Protein AF-A0A8H5CMV0-F1 (afdb_monomer_lite)

Radius of gyration: 23.58 Å; chains: 1; bounding box: 79×56×53 Å

pLDDT: mean 76.37, std 18.34, range [31.3, 97.06]

Structure (mmCIF, N/CA/C/O backbone):
data_AF-A0A8H5CMV0-F1
#
_entry.id   AF-A0A8H5CMV0-F1
#
loop_
_atom_site.group_PDB
_atom_site.id
_atom_site.type_symbol
_atom_site.label_atom_id
_atom_site.label_alt_id
_atom_site.label_comp_id
_atom_site.label_asym_id
_atom_site.label_entity_id
_atom_site.label_seq_id
_atom_site.pdbx_PDB_ins_code
_atom_site.Cartn_x
_atom_site.Cartn_y
_atom_site.Cartn_z
_atom_site.occupancy
_atom_site.B_iso_or_equiv
_atom_site.auth_seq_id
_atom_site.auth_comp_id
_atom_site.auth_asym_id
_atom_site.auth_atom_id
_atom_site.pdbx_PDB_model_num
ATOM 1 N N . MET A 1 1 ? 24.681 -4.226 -17.345 1.00 69.94 1 MET A N 1
ATOM 2 C CA . MET A 1 1 ? 23.257 -4.095 -16.967 1.00 69.94 1 MET A CA 1
ATOM 3 C C . MET A 1 1 ? 22.368 -3.890 -18.184 1.00 69.94 1 MET A C 1
ATOM 5 O O . MET A 1 1 ? 21.438 -4.666 -18.343 1.00 69.94 1 MET A O 1
ATOM 9 N N . ASP A 1 2 ? 22.694 -2.978 -19.100 1.00 72.50 2 ASP A N 1
ATOM 10 C CA . ASP A 1 2 ? 21.883 -2.714 -20.308 1.00 72.50 2 ASP A CA 1
ATOM 11 C C . ASP A 1 2 ? 21.630 -3.962 -21.174 1.00 72.50 2 ASP A C 1
ATOM 13 O O . ASP A 1 2 ? 20.520 -4.188 -21.644 1.00 72.50 2 ASP A O 1
ATOM 17 N N . GLN A 1 3 ? 22.622 -4.852 -21.311 1.00 81.38 3 GLN A N 1
ATOM 18 C CA . GLN A 1 3 ? 22.435 -6.138 -21.997 1.00 81.38 3 GLN A CA 1
ATOM 19 C C . GLN A 1 3 ? 21.439 -7.073 -21.292 1.00 81.38 3 GLN A C 1
ATOM 21 O O . GLN A 1 3 ? 20.763 -7.847 -21.962 1.00 81.38 3 GLN A O 1
ATOM 26 N N . ILE A 1 4 ? 21.344 -7.026 -19.958 1.00 84.06 4 ILE A N 1
ATOM 27 C CA . ILE A 1 4 ? 20.380 -7.835 -19.198 1.00 84.06 4 ILE A CA 1
ATOM 28 C C . ILE A 1 4 ? 18.975 -7.291 -19.444 1.00 84.06 4 ILE A C 1
ATOM 30 O O . ILE A 1 4 ? 18.098 -8.065 -19.803 1.00 84.06 4 ILE A O 1
ATOM 34 N N . ILE A 1 5 ? 18.779 -5.972 -19.343 1.00 82.88 5 ILE A N 1
ATOM 35 C CA . ILE A 1 5 ? 17.480 -5.328 -19.601 1.00 82.88 5 ILE A CA 1
ATOM 36 C C . ILE A 1 5 ? 17.007 -5.624 -21.026 1.00 82.88 5 ILE A C 1
ATOM 38 O O . ILE A 1 5 ? 15.868 -6.045 -21.205 1.00 82.88 5 ILE A O 1
ATOM 42 N N . ARG A 1 6 ? 17.895 -5.522 -22.024 1.00 84.25 6 ARG A N 1
ATOM 43 C CA . ARG A 1 6 ? 17.579 -5.894 -23.414 1.00 84.25 6 ARG A CA 1
ATOM 44 C C . ARG A 1 6 ? 17.231 -7.371 -23.582 1.00 84.25 6 ARG A C 1
ATOM 46 O O . ARG A 1 6 ? 16.351 -7.707 -24.358 1.00 84.25 6 ARG A O 1
ATOM 53 N N . LYS A 1 7 ? 17.904 -8.281 -22.876 1.00 88.56 7 LYS A N 1
ATOM 54 C CA . LYS A 1 7 ? 17.538 -9.708 -22.920 1.00 88.56 7 LYS A CA 1
ATOM 55 C C . LYS A 1 7 ? 16.183 -9.962 -22.261 1.00 88.56 7 LYS A C 1
ATOM 57 O O . LYS A 1 7 ? 15.398 -10.743 -22.785 1.00 88.56 7 LYS A O 1
ATOM 62 N N . LEU A 1 8 ? 15.902 -9.295 -21.142 1.00 87.69 8 LEU A N 1
ATOM 63 C CA . LEU A 1 8 ? 14.622 -9.405 -20.447 1.00 87.69 8 LEU A CA 1
ATOM 64 C C . LEU A 1 8 ? 13.477 -8.782 -21.261 1.00 87.69 8 LEU A C 1
ATOM 66 O O . LEU A 1 8 ? 12.380 -9.331 -21.257 1.00 87.69 8 LEU A O 1
ATOM 70 N N . SER A 1 9 ? 13.715 -7.692 -21.999 1.00 87.56 9 SER A N 1
ATOM 71 C CA . SER A 1 9 ? 12.689 -7.060 -22.844 1.00 87.56 9 SER A CA 1
ATOM 72 C C . SER A 1 9 ? 12.259 -7.935 -24.026 1.00 87.56 9 SER A C 1
ATOM 74 O O . SER A 1 9 ? 11.131 -7.822 -24.507 1.00 87.56 9 SER A O 1
ATOM 76 N N . LEU A 1 10 ? 13.125 -8.862 -24.444 1.00 90.25 10 LEU A N 1
ATOM 77 C CA . LEU A 1 10 ? 12.833 -9.874 -25.459 1.00 90.25 10 LEU A CA 1
ATOM 78 C C . LEU A 1 10 ? 12.072 -11.094 -24.916 1.00 90.25 10 LEU A C 1
ATOM 80 O O . LEU A 1 10 ? 11.740 -11.975 -25.703 1.00 90.25 10 LEU A O 1
ATOM 84 N N . ALA A 1 11 ? 11.785 -11.173 -23.612 1.00 90.81 11 ALA A N 1
ATOM 85 C CA . ALA A 1 11 ? 11.026 -12.271 -23.013 1.00 90.81 11 ALA A CA 1
ATOM 86 C C . ALA A 1 11 ? 9.525 -11.911 -22.917 1.00 90.81 11 ALA A C 1
ATOM 88 O O . ALA A 1 11 ? 9.099 -11.315 -21.927 1.00 90.81 11 ALA A O 1
ATOM 89 N N . PRO A 1 12 ? 8.676 -12.270 -23.904 1.00 87.00 12 PRO A N 1
ATOM 90 C CA . PRO A 1 12 ? 7.272 -11.839 -23.942 1.00 87.00 12 PRO A CA 1
ATOM 91 C C . PRO A 1 12 ? 6.407 -12.437 -22.823 1.00 87.00 12 PRO A C 1
ATOM 93 O O . PRO A 1 12 ? 5.349 -11.897 -22.514 1.00 87.00 12 PRO A O 1
ATOM 96 N N . SER A 1 13 ? 6.847 -13.543 -22.219 1.00 91.94 13 SER A N 1
ATOM 97 C CA . SER A 1 13 ? 6.179 -14.209 -21.097 1.00 91.94 13 SER A CA 1
ATOM 98 C C . SER A 1 13 ? 6.546 -13.626 -19.730 1.00 91.94 13 SER A C 1
ATOM 100 O O . SER A 1 13 ? 5.996 -14.059 -18.718 1.00 91.94 13 SER A O 1
ATOM 102 N N . LEU A 1 14 ? 7.464 -12.655 -19.666 1.00 94.00 14 LEU A N 1
ATOM 103 C CA . LEU A 1 14 ? 7.858 -12.034 -18.408 1.00 94.00 14 LEU A CA 1
ATOM 104 C C . LEU A 1 14 ? 6.729 -11.133 -17.889 1.00 94.00 14 LEU A C 1
ATOM 106 O O . LEU A 1 14 ? 6.481 -10.049 -18.410 1.00 94.00 14 LEU A O 1
ATOM 110 N N . ARG A 1 15 ? 6.036 -11.605 -16.849 1.00 94.88 15 ARG A N 1
ATOM 111 C CA . ARG A 1 15 ? 4.899 -10.914 -16.211 1.00 94.88 15 ARG A CA 1
ATOM 112 C C . ARG A 1 15 ? 5.218 -10.377 -14.821 1.00 94.88 15 ARG A C 1
ATOM 114 O O . ARG A 1 15 ? 4.517 -9.496 -14.335 1.00 94.88 15 ARG A O 1
ATOM 121 N N . HIS A 1 16 ? 6.256 -10.906 -14.189 1.00 94.56 16 HIS A N 1
ATOM 122 C CA . HIS A 1 16 ? 6.619 -10.597 -12.815 1.00 94.56 16 HIS A CA 1
ATOM 123 C C . HIS A 1 16 ? 8.074 -10.178 -12.788 1.00 94.56 16 HIS A C 1
ATOM 125 O O . HIS A 1 16 ? 8.944 -10.936 -13.219 1.00 94.56 16 HIS A O 1
ATOM 131 N N . LEU A 1 17 ? 8.336 -8.975 -12.292 1.00 92.06 17 LEU A N 1
ATOM 132 C CA . LEU A 1 17 ? 9.690 -8.460 -12.230 1.00 92.06 17 LEU A CA 1
ATOM 133 C C . LEU A 1 17 ? 9.985 -7.881 -10.858 1.00 92.06 17 LEU A C 1
ATOM 135 O O . LEU A 1 17 ? 9.261 -7.027 -10.350 1.00 92.06 17 LEU A O 1
ATOM 139 N N . ARG A 1 18 ? 11.092 -8.342 -10.279 1.00 90.69 18 ARG A N 1
ATOM 140 C CA . ARG A 1 18 ? 11.699 -7.737 -9.102 1.00 90.69 18 ARG A CA 1
ATOM 141 C C . ARG A 1 18 ? 12.964 -7.023 -9.526 1.00 90.69 18 ARG A C 1
ATOM 143 O O . ARG A 1 18 ? 13.904 -7.660 -9.997 1.00 90.69 18 ARG A O 1
ATOM 150 N N . TRP A 1 19 ? 12.976 -5.710 -9.356 1.00 85.81 19 TRP A N 1
ATOM 151 C CA . TRP A 1 19 ? 14.075 -4.871 -9.790 1.00 85.81 19 TRP A CA 1
ATOM 152 C C . TRP A 1 19 ? 14.491 -3.895 -8.694 1.00 85.81 19 TRP A C 1
ATOM 154 O O . TRP A 1 19 ? 13.666 -3.194 -8.117 1.00 85.81 19 TRP A O 1
ATOM 164 N N . ALA A 1 20 ? 15.789 -3.841 -8.422 1.00 82.81 20 ALA A N 1
ATOM 165 C CA . ALA A 1 20 ? 16.405 -2.828 -7.579 1.00 82.81 20 ALA A CA 1
ATOM 166 C C . ALA A 1 20 ? 17.618 -2.290 -8.353 1.00 82.81 20 ALA A C 1
ATOM 168 O O . ALA A 1 20 ? 18.660 -2.953 -8.372 1.00 82.81 20 ALA A O 1
ATOM 169 N N . PRO A 1 21 ? 17.491 -1.174 -9.101 1.00 67.31 21 PRO A N 1
ATOM 170 C CA . PRO A 1 21 ? 18.587 -0.675 -9.903 1.00 67.31 21 PRO A CA 1
ATOM 171 C C . PRO A 1 21 ? 19.693 -0.177 -8.980 1.00 67.31 21 PRO A C 1
ATOM 173 O O . PRO A 1 21 ? 19.469 0.678 -8.132 1.00 67.31 21 PRO A O 1
ATOM 176 N N . CYS A 1 22 ? 20.914 -0.646 -9.211 1.00 66.69 22 CYS A N 1
ATOM 177 C CA . CYS A 1 22 ? 22.097 -0.178 -8.495 1.00 66.69 22 CYS A CA 1
ATOM 178 C C . CYS A 1 22 ? 22.558 1.230 -8.920 1.00 66.69 22 CYS A C 1
ATOM 180 O O . CYS A 1 22 ? 23.445 1.790 -8.286 1.00 66.69 22 CYS A O 1
ATOM 182 N N . ASN A 1 23 ? 22.005 1.801 -10.002 1.00 72.06 23 ASN A N 1
ATOM 183 C CA . ASN A 1 23 ? 22.291 3.166 -10.453 1.00 72.06 23 ASN A CA 1
ATOM 184 C C . ASN A 1 23 ? 21.199 3.740 -11.381 1.00 72.06 23 ASN A C 1
ATOM 186 O O . ASN A 1 23 ? 20.351 3.018 -11.909 1.00 72.06 23 ASN A O 1
ATOM 190 N N . ILE A 1 24 ? 21.281 5.049 -11.634 1.00 73.88 24 ILE A N 1
ATOM 191 C CA . ILE A 1 24 ? 20.338 5.816 -12.464 1.00 73.88 24 ILE A CA 1
ATOM 192 C C . ILE A 1 24 ? 20.298 5.378 -13.939 1.00 73.88 24 ILE A C 1
ATOM 194 O O . ILE A 1 24 ? 19.236 5.385 -14.553 1.00 73.88 24 ILE A O 1
ATOM 198 N N . ARG A 1 25 ? 21.421 4.930 -14.523 1.00 76.69 25 ARG A N 1
ATOM 199 C CA . ARG A 1 25 ? 21.453 4.463 -15.924 1.00 76.69 25 ARG A CA 1
ATOM 200 C C . ARG A 1 25 ? 20.597 3.212 -16.112 1.00 76.69 25 ARG A C 1
ATOM 202 O O . ARG A 1 25 ? 19.867 3.105 -17.091 1.00 76.69 25 ARG A O 1
ATOM 209 N N . CYS A 1 26 ? 20.626 2.309 -15.133 1.00 74.56 26 CYS A N 1
ATOM 210 C CA . CYS A 1 26 ? 19.775 1.122 -15.120 1.00 74.56 26 CYS A CA 1
ATOM 211 C C . CYS A 1 26 ? 18.283 1.486 -15.035 1.00 74.56 26 CYS A C 1
ATOM 213 O O . CYS A 1 26 ? 17.456 0.792 -15.620 1.00 74.56 26 CYS A O 1
ATOM 215 N N . ALA A 1 27 ? 17.938 2.572 -14.334 1.00 74.38 27 ALA A N 1
ATOM 216 C CA . ALA A 1 27 ? 16.571 3.088 -14.283 1.00 74.38 27 ALA A CA 1
ATOM 217 C C . ALA A 1 27 ? 16.113 3.640 -15.646 1.00 74.38 27 ALA A C 1
ATOM 219 O O . ALA A 1 27 ? 15.016 3.318 -16.092 1.00 74.38 27 ALA A O 1
ATOM 220 N N . TYR A 1 28 ? 16.971 4.395 -16.341 1.00 79.81 28 TYR A N 1
ATOM 221 C CA . TYR A 1 28 ? 16.682 4.909 -17.688 1.00 79.81 28 TYR A CA 1
ATOM 222 C C . TYR A 1 28 ? 16.488 3.806 -18.730 1.00 79.81 28 TYR A C 1
ATOM 224 O O . TYR A 1 28 ? 15.565 3.869 -19.541 1.00 79.81 28 TYR A O 1
ATOM 232 N N . ALA A 1 29 ? 17.344 2.784 -18.714 1.00 80.88 29 ALA A N 1
ATOM 233 C CA . ALA A 1 29 ? 17.197 1.645 -19.617 1.00 80.88 29 ALA A CA 1
ATOM 234 C C . ALA A 1 29 ? 15.872 0.904 -19.362 1.00 80.88 29 ALA A C 1
ATOM 236 O O . ALA A 1 29 ? 15.209 0.473 -20.300 1.00 80.88 29 ALA A O 1
ATOM 237 N N . MET A 1 30 ? 15.444 0.818 -18.100 1.00 81.69 30 MET A N 1
ATOM 238 C CA . MET A 1 30 ? 14.165 0.220 -1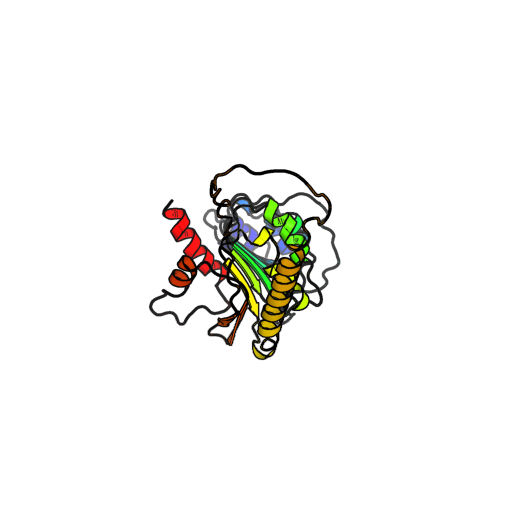7.727 1.00 81.69 30 MET A CA 1
ATOM 239 C C . MET A 1 30 ? 12.965 1.032 -18.234 1.00 81.69 30 MET A C 1
ATOM 241 O O . MET A 1 30 ? 12.002 0.457 -18.728 1.00 81.69 30 MET A O 1
ATOM 245 N N . THR A 1 31 ? 13.003 2.363 -18.145 1.00 81.94 31 THR A N 1
ATOM 246 C CA . THR A 1 31 ? 11.913 3.192 -18.676 1.00 81.94 31 THR A CA 1
ATOM 247 C C . THR A 1 31 ? 11.905 3.240 -20.199 1.00 81.94 31 THR A C 1
ATOM 249 O O . THR A 1 31 ? 10.830 3.388 -20.771 1.00 81.94 31 THR A O 1
ATOM 252 N N . SER A 1 32 ? 13.055 3.141 -20.869 1.00 84.06 32 SER A N 1
ATOM 253 C CA . SER A 1 32 ? 13.158 3.364 -22.322 1.00 84.06 32 SER A CA 1
ATOM 254 C C . SER A 1 32 ? 13.032 2.085 -23.150 1.00 84.06 32 SER A C 1
ATOM 256 O O . SER A 1 32 ? 12.330 2.086 -24.157 1.00 84.06 32 SER A O 1
ATOM 258 N N . ASP A 1 33 ? 13.673 0.997 -22.712 1.00 84.56 33 ASP A N 1
ATOM 259 C CA . ASP A 1 33 ? 13.891 -0.196 -23.543 1.00 84.56 33 ASP A CA 1
ATOM 260 C C . ASP A 1 33 ? 13.074 -1.417 -23.086 1.00 84.56 33 ASP A C 1
ATOM 262 O O . ASP A 1 33 ? 13.017 -2.428 -23.795 1.00 84.56 33 ASP A O 1
ATOM 266 N N . PHE A 1 34 ? 12.477 -1.371 -21.890 1.00 88.62 34 PHE A N 1
ATOM 267 C CA . PHE A 1 34 ? 11.739 -2.494 -21.317 1.00 88.62 34 PHE A CA 1
ATOM 268 C C . PHE A 1 34 ? 10.215 -2.297 -21.449 1.00 88.62 34 PHE A C 1
ATOM 270 O O . PHE A 1 34 ? 9.713 -1.238 -21.069 1.00 88.62 34 PHE A O 1
ATOM 277 N N . PRO A 1 35 ? 9.456 -3.302 -21.936 1.00 91.56 35 PRO A N 1
ATOM 278 C CA . PRO A 1 35 ? 8.005 -3.220 -22.119 1.00 91.56 35 PRO A CA 1
ATOM 279 C C . PRO A 1 35 ? 7.264 -3.373 -20.781 1.00 91.56 35 PRO A C 1
ATOM 281 O O . PRO A 1 35 ? 6.674 -4.415 -20.472 1.00 91.56 35 PRO A O 1
ATOM 284 N N . LEU A 1 36 ? 7.336 -2.328 -19.956 1.00 91.62 36 LEU A N 1
ATOM 285 C CA . LEU A 1 36 ? 6.729 -2.236 -18.624 1.00 91.62 36 LEU A CA 1
ATOM 286 C C . LEU A 1 36 ? 5.214 -2.475 -18.637 1.00 91.62 36 LEU A C 1
ATOM 288 O O . LEU A 1 36 ? 4.667 -3.023 -17.679 1.00 91.62 36 LEU A O 1
ATOM 292 N N . GLU A 1 37 ? 4.548 -2.135 -19.736 1.00 93.19 37 GLU A N 1
ATOM 293 C CA . GLU A 1 37 ? 3.107 -2.279 -19.925 1.00 93.19 37 GLU A CA 1
ATOM 294 C C . GLU A 1 37 ? 2.632 -3.736 -19.924 1.00 93.19 37 GLU A C 1
ATOM 296 O O . GLU A 1 37 ? 1.434 -3.986 -19.831 1.00 93.19 37 GLU A O 1
ATOM 301 N N . ARG A 1 38 ? 3.545 -4.712 -20.014 1.00 93.06 38 ARG A N 1
ATOM 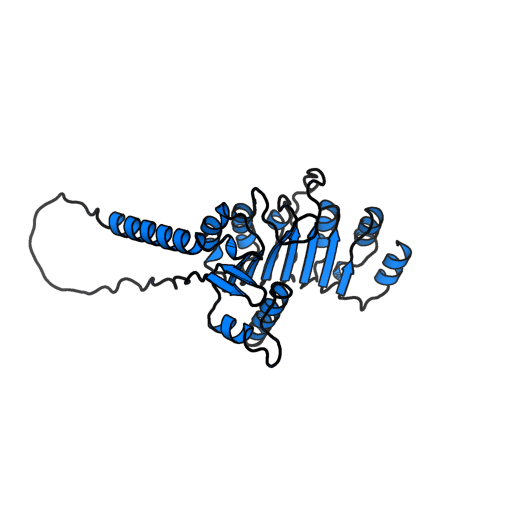302 C CA . ARG A 1 38 ? 3.222 -6.150 -19.994 1.00 93.06 38 ARG A CA 1
ATOM 303 C C . ARG A 1 38 ? 3.250 -6.762 -18.598 1.00 93.06 38 ARG A C 1
ATOM 305 O O . ARG A 1 38 ? 2.765 -7.881 -18.418 1.00 93.06 38 ARG A O 1
ATOM 312 N N . LEU A 1 39 ? 3.847 -6.072 -17.629 1.00 95.50 39 LEU A N 1
ATOM 313 C CA . LEU A 1 39 ? 4.022 -6.607 -16.286 1.00 95.50 39 LEU A CA 1
ATOM 314 C C . LEU A 1 39 ? 2.679 -6.669 -15.554 1.00 95.50 39 LEU A C 1
ATOM 316 O O . LEU A 1 39 ? 1.935 -5.697 -15.520 1.00 95.50 39 LEU A O 1
ATOM 320 N N . ALA A 1 40 ? 2.401 -7.820 -14.945 1.00 95.19 40 ALA A N 1
ATOM 321 C CA . ALA A 1 40 ? 1.301 -8.018 -14.006 1.00 95.19 40 ALA A CA 1
ATOM 322 C C . ALA A 1 40 ? 1.727 -7.686 -12.570 1.00 95.19 40 ALA A C 1
ATOM 324 O O . ALA A 1 40 ? 0.916 -7.197 -11.787 1.00 95.19 40 ALA A O 1
ATOM 325 N N . SER A 1 41 ? 2.996 -7.926 -12.218 1.00 95.00 41 SER A N 1
ATOM 326 C CA . SER A 1 41 ? 3.535 -7.473 -10.939 1.00 95.00 41 SER A CA 1
ATOM 327 C C . SER A 1 41 ? 4.920 -6.868 -11.061 1.00 95.00 41 SER A C 1
ATOM 329 O O . SER A 1 41 ? 5.773 -7.360 -11.809 1.00 95.00 41 SER A O 1
ATOM 331 N N . LEU A 1 42 ? 5.163 -5.850 -10.246 1.00 93.25 42 LEU A N 1
ATOM 332 C CA . LEU A 1 42 ? 6.416 -5.124 -10.251 1.00 93.25 42 LEU A CA 1
ATOM 333 C C . LEU A 1 42 ? 6.858 -4.776 -8.828 1.00 93.25 42 LEU A C 1
ATOM 335 O O . LEU A 1 42 ? 6.166 -4.069 -8.106 1.00 93.25 42 LEU A O 1
ATOM 339 N N . TYR A 1 43 ? 8.044 -5.239 -8.447 1.00 91.69 43 TYR A N 1
ATOM 340 C CA . TYR A 1 43 ? 8.764 -4.728 -7.285 1.00 91.69 43 TYR A CA 1
ATOM 341 C C . TYR A 1 43 ? 9.863 -3.784 -7.763 1.00 91.69 43 TYR A C 1
ATOM 343 O O . TYR A 1 43 ? 10.686 -4.169 -8.600 1.00 91.69 43 TYR A O 1
ATOM 351 N N . LEU A 1 44 ? 9.901 -2.584 -7.193 1.00 85.69 44 LEU A N 1
ATOM 352 C CA . LEU A 1 44 ? 10.877 -1.542 -7.485 1.00 85.69 44 LEU A CA 1
ATOM 353 C C . LEU A 1 44 ? 11.536 -1.068 -6.197 1.00 85.69 44 LEU A C 1
ATOM 355 O O . LEU A 1 44 ? 10.918 -0.357 -5.411 1.00 85.69 44 LEU A O 1
ATOM 359 N N . GLY A 1 45 ? 12.805 -1.411 -6.006 1.00 82.69 45 GLY A N 1
ATOM 360 C CA . GLY A 1 45 ? 13.642 -0.749 -5.008 1.00 82.69 45 GLY A CA 1
ATOM 361 C C . GLY A 1 45 ? 14.382 0.407 -5.651 1.00 82.69 45 GLY A C 1
ATOM 362 O O . GLY A 1 45 ? 15.294 0.139 -6.416 1.00 82.69 45 GLY A O 1
ATOM 363 N N . PHE A 1 46 ? 14.015 1.659 -5.390 1.00 70.69 46 PHE A N 1
ATOM 364 C CA . PHE A 1 46 ? 14.664 2.821 -6.000 1.00 70.69 46 PHE A CA 1
ATOM 365 C C . PHE A 1 46 ? 15.423 3.655 -4.980 1.00 70.69 46 PHE A C 1
ATOM 367 O O . PHE A 1 46 ? 14.978 3.859 -3.856 1.00 70.69 46 PHE A O 1
ATOM 374 N N . TYR A 1 47 ? 16.523 4.236 -5.453 1.00 60.00 47 TYR A N 1
ATOM 375 C CA . TYR A 1 47 ? 17.199 5.329 -4.766 1.00 60.00 47 TYR A CA 1
ATOM 376 C C . TYR A 1 47 ? 16.583 6.694 -5.104 1.00 60.00 47 TYR A C 1
ATOM 378 O O . TYR A 1 47 ? 16.787 7.627 -4.353 1.00 60.00 47 TYR A O 1
ATOM 386 N N . VAL A 1 48 ? 15.834 6.846 -6.211 1.00 64.50 48 VAL A N 1
ATOM 387 C CA . VAL A 1 48 ? 15.365 8.162 -6.694 1.00 64.50 48 VAL A CA 1
ATOM 388 C C . VAL A 1 48 ? 13.902 8.108 -7.149 1.00 64.50 48 VAL A C 1
ATOM 390 O O . VAL A 1 48 ? 13.548 7.365 -8.065 1.00 64.50 48 VAL A O 1
ATOM 393 N N . LEU A 1 49 ? 13.055 8.919 -6.515 1.00 66.88 49 LEU A N 1
ATOM 394 C CA . LEU A 1 49 ? 11.595 8.902 -6.651 1.00 66.88 49 LEU A CA 1
ATOM 395 C C . LEU A 1 49 ? 11.046 9.322 -8.039 1.00 66.88 49 LEU A C 1
ATOM 397 O O . LEU A 1 49 ? 10.142 8.637 -8.519 1.00 66.88 49 LEU A O 1
ATOM 401 N N . PRO A 1 50 ? 11.548 10.375 -8.723 1.00 71.12 50 PRO A N 1
ATOM 402 C CA . PRO A 1 50 ? 11.079 10.742 -10.066 1.00 71.12 50 PRO A CA 1
ATOM 403 C C . PRO A 1 50 ? 11.067 9.585 -11.077 1.00 71.12 50 PRO A C 1
ATOM 405 O O . PRO A 1 50 ? 10.090 9.401 -11.796 1.00 71.12 50 PRO A O 1
ATOM 408 N N . PHE A 1 51 ? 12.097 8.734 -11.067 1.00 75.69 51 PHE A N 1
ATOM 409 C CA . PHE A 1 51 ? 12.155 7.565 -11.950 1.00 75.69 51 PHE A CA 1
ATOM 410 C C . PHE A 1 51 ? 11.069 6.543 -11.648 1.00 75.69 51 PHE A C 1
ATOM 412 O O . PHE A 1 51 ? 10.556 5.905 -12.566 1.00 75.69 51 PHE A O 1
ATOM 419 N N . ALA A 1 52 ? 10.700 6.387 -10.376 1.00 79.00 52 ALA A N 1
ATOM 420 C CA . ALA A 1 52 ? 9.606 5.506 -10.015 1.00 79.00 52 ALA A CA 1
ATOM 421 C C . ALA A 1 52 ? 8.297 5.987 -10.654 1.00 79.00 52 ALA A C 1
ATOM 423 O O . ALA A 1 52 ? 7.574 5.164 -11.202 1.00 79.00 52 ALA A O 1
ATOM 424 N N . ILE A 1 53 ? 8.025 7.298 -10.664 1.00 82.06 53 ILE A N 1
ATOM 425 C CA . ILE A 1 53 ? 6.822 7.867 -11.298 1.00 82.06 53 ILE A CA 1
ATOM 426 C C . ILE A 1 53 ? 6.784 7.544 -12.799 1.00 82.06 53 ILE A C 1
ATOM 428 O O . ILE A 1 53 ? 5.757 7.075 -13.292 1.00 82.06 53 ILE A O 1
ATOM 432 N N . ASP A 1 54 ? 7.895 7.725 -13.513 1.00 83.19 54 ASP A N 1
ATOM 433 C CA . ASP A 1 54 ? 7.955 7.434 -14.951 1.00 83.19 54 ASP A CA 1
ATOM 434 C C . ASP A 1 54 ? 7.786 5.943 -15.258 1.00 83.19 54 ASP A C 1
ATOM 436 O O . ASP A 1 54 ? 7.086 5.578 -16.205 1.00 83.19 54 ASP A O 1
ATOM 440 N N . VAL A 1 55 ? 8.380 5.066 -14.441 1.00 86.81 55 VAL A N 1
ATOM 441 C CA . VAL A 1 55 ? 8.163 3.617 -14.555 1.00 86.81 55 VAL A CA 1
ATOM 442 C C . VAL A 1 55 ? 6.694 3.281 -14.310 1.00 86.81 55 VAL A C 1
ATOM 444 O O . VAL A 1 55 ? 6.085 2.564 -15.102 1.00 86.81 55 VAL A O 1
ATOM 447 N N . LEU A 1 56 ? 6.104 3.828 -13.247 1.00 88.56 56 LEU A N 1
ATOM 448 C CA . LEU A 1 56 ? 4.717 3.576 -12.868 1.00 88.56 56 LEU A CA 1
ATOM 449 C C . LEU A 1 56 ? 3.738 3.980 -13.968 1.00 88.56 56 LEU A C 1
ATOM 451 O O . LEU A 1 56 ? 2.844 3.203 -14.284 1.00 88.56 56 LEU A O 1
ATOM 455 N N . ARG A 1 57 ? 3.938 5.131 -14.621 1.00 89.94 57 ARG A N 1
ATOM 456 C CA . ARG A 1 57 ? 3.089 5.565 -15.748 1.00 89.94 57 ARG A CA 1
ATOM 457 C C . ARG A 1 57 ? 3.066 4.572 -16.911 1.00 89.94 57 ARG A C 1
ATOM 459 O O . ARG A 1 57 ? 2.087 4.533 -17.649 1.00 89.94 57 ARG A O 1
ATOM 466 N N . LYS A 1 58 ? 4.113 3.760 -17.071 1.00 91.31 58 LYS A N 1
ATOM 467 C CA . LYS A 1 58 ? 4.189 2.728 -18.115 1.00 91.31 58 LYS A CA 1
ATOM 468 C C . LYS A 1 58 ? 3.650 1.367 -17.663 1.00 91.31 58 LYS A C 1
ATOM 470 O O . LYS A 1 58 ? 3.369 0.526 -18.505 1.00 91.31 58 LYS A O 1
ATOM 475 N N . CYS A 1 59 ? 3.446 1.141 -16.365 1.00 92.06 59 CYS A N 1
ATOM 476 C CA . CYS A 1 59 ? 2.997 -0.141 -15.803 1.00 92.06 59 CYS A CA 1
ATOM 477 C C . CYS A 1 59 ? 1.469 -0.317 -15.841 1.00 92.06 59 CYS A C 1
ATOM 479 O O . CYS A 1 59 ? 0.854 -0.741 -14.865 1.00 92.06 59 CYS A O 1
ATOM 481 N N . THR A 1 60 ? 0.828 0.008 -16.961 1.00 92.50 60 THR A N 1
ATOM 482 C CA . THR A 1 60 ? -0.641 0.114 -17.064 1.00 92.50 60 THR A CA 1
ATOM 483 C C . THR A 1 60 ? -1.394 -1.212 -16.878 1.00 92.50 60 THR A C 1
ATOM 485 O O . THR A 1 60 ? -2.566 -1.203 -16.489 1.00 92.50 60 THR A O 1
ATOM 488 N N . SER A 1 61 ? -0.737 -2.354 -17.101 1.00 94.94 61 SER A N 1
ATOM 489 C CA . SER A 1 61 ? -1.305 -3.694 -16.863 1.00 94.94 61 SER A CA 1
ATOM 490 C C . SER A 1 61 ? -1.009 -4.264 -15.476 1.00 94.94 61 SER A C 1
ATOM 492 O O . SER A 1 61 ? -1.469 -5.364 -15.173 1.00 94.94 61 SER A O 1
ATOM 494 N N . ALA A 1 62 ? -0.238 -3.561 -14.644 1.00 95.81 62 ALA A N 1
ATOM 495 C CA . ALA A 1 62 ? 0.168 -4.092 -13.353 1.00 95.81 62 ALA A CA 1
ATOM 496 C C . ALA A 1 62 ? -1.025 -4.173 -12.396 1.00 95.81 62 ALA A C 1
ATOM 498 O O . ALA A 1 62 ? -1.744 -3.197 -12.184 1.00 95.81 62 ALA A O 1
ATOM 499 N N . GLU A 1 63 ? -1.197 -5.343 -11.792 1.00 96.31 63 GLU A N 1
ATOM 500 C CA . GLU A 1 63 ? -2.165 -5.593 -10.729 1.00 96.31 63 GLU A CA 1
ATOM 501 C C . GLU A 1 63 ? -1.517 -5.392 -9.359 1.00 96.31 63 GLU A C 1
ATOM 503 O O . GLU A 1 63 ? -2.163 -4.868 -8.452 1.00 96.31 63 GLU A O 1
ATOM 508 N N . HIS A 1 64 ? -0.238 -5.757 -9.206 1.00 95.81 64 HIS A N 1
ATOM 509 C CA . HIS A 1 64 ? 0.491 -5.649 -7.940 1.00 95.81 64 HIS A CA 1
ATOM 510 C C . HIS A 1 64 ? 1.773 -4.837 -8.091 1.00 95.81 64 HIS A C 1
ATOM 512 O O . HIS A 1 64 ? 2.612 -5.138 -8.945 1.00 95.81 64 HIS A O 1
ATOM 518 N N . ILE A 1 65 ? 1.962 -3.849 -7.223 1.00 93.81 65 ILE A N 1
ATOM 519 C CA . ILE A 1 65 ? 3.174 -3.034 -7.208 1.00 93.81 65 ILE A CA 1
ATOM 520 C C . ILE A 1 65 ? 3.725 -2.935 -5.788 1.00 93.81 65 ILE A C 1
ATOM 522 O O . ILE A 1 65 ? 3.002 -2.594 -4.862 1.00 93.81 65 ILE A O 1
ATOM 526 N N . THR A 1 66 ? 5.024 -3.166 -5.630 1.00 91.69 66 THR A N 1
ATOM 527 C CA . THR A 1 66 ? 5.750 -2.854 -4.395 1.00 91.69 66 THR A CA 1
ATOM 528 C C . THR A 1 66 ? 6.817 -1.817 -4.704 1.00 91.69 66 THR A C 1
ATOM 530 O O . THR A 1 66 ? 7.647 -2.016 -5.593 1.00 91.69 66 THR A O 1
ATOM 533 N N . LEU A 1 67 ? 6.807 -0.715 -3.966 1.00 88.38 67 LEU A N 1
ATOM 534 C CA . LEU A 1 67 ? 7.785 0.358 -4.054 1.00 88.38 67 LEU A CA 1
ATOM 535 C C . LEU A 1 67 ? 8.617 0.383 -2.776 1.00 88.38 67 LEU A C 1
ATOM 537 O O . LEU A 1 67 ? 8.057 0.377 -1.686 1.00 88.38 67 LEU A O 1
ATOM 541 N N . TYR A 1 68 ? 9.937 0.427 -2.900 1.00 86.31 68 TYR A N 1
ATOM 542 C CA . TYR A 1 68 ? 10.861 0.418 -1.771 1.00 86.31 68 TYR A CA 1
ATOM 543 C C . TYR A 1 68 ? 11.862 1.574 -1.905 1.00 86.31 68 TYR A C 1
ATOM 545 O O . TYR A 1 68 ? 12.681 1.587 -2.827 1.00 86.31 68 TYR A O 1
ATOM 553 N N . PHE A 1 69 ? 11.775 2.544 -0.992 1.00 80.44 69 PHE A N 1
ATOM 554 C CA . PHE A 1 69 ? 12.550 3.789 -0.950 1.00 80.44 69 PHE A CA 1
ATOM 555 C C . PHE A 1 69 ? 13.227 3.949 0.428 1.00 80.44 69 PHE A C 1
ATOM 557 O O . PHE A 1 69 ? 12.723 4.656 1.304 1.00 80.44 69 PHE A O 1
ATOM 564 N N . PRO A 1 70 ? 14.367 3.282 0.655 1.00 63.75 70 PRO A N 1
ATOM 565 C CA . PRO A 1 70 ? 14.973 3.152 1.980 1.00 63.75 70 PRO A CA 1
ATOM 566 C C . PRO A 1 70 ? 15.877 4.325 2.382 1.00 63.75 70 PRO A C 1
ATOM 568 O O . PRO A 1 70 ? 16.654 4.174 3.316 1.00 63.75 70 PRO A O 1
ATOM 571 N N . GLN A 1 71 ? 15.878 5.452 1.662 1.00 65.50 71 GLN A N 1
ATOM 572 C CA . GLN A 1 71 ? 16.756 6.580 1.987 1.00 65.50 71 GLN A CA 1
ATOM 573 C C . GLN A 1 71 ? 15.959 7.855 2.269 1.00 65.50 71 GLN A C 1
ATOM 575 O O . GLN A 1 71 ? 15.079 8.199 1.474 1.00 65.50 71 GLN A O 1
ATOM 580 N N . PRO A 1 72 ? 16.279 8.573 3.362 1.00 55.09 72 PRO A N 1
ATOM 581 C CA . PRO A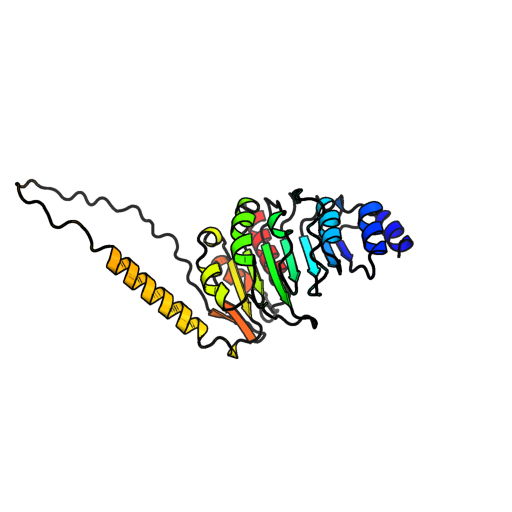 1 72 ? 15.762 9.906 3.600 1.00 55.09 72 PRO A CA 1
ATOM 582 C C . PRO A 1 72 ? 16.572 10.896 2.750 1.00 55.09 72 PRO A C 1
ATOM 584 O O . PRO A 1 72 ? 17.779 10.735 2.564 1.00 55.09 72 PRO A O 1
ATOM 587 N N . GLY A 1 73 ? 15.928 11.936 2.228 1.00 47.75 73 GLY A N 1
ATOM 588 C CA . GLY A 1 73 ? 16.672 13.072 1.683 1.00 47.75 73 GLY A CA 1
ATOM 589 C C . GLY A 1 73 ? 17.361 12.874 0.330 1.00 47.75 73 GLY A C 1
ATOM 590 O O . GLY A 1 73 ? 18.396 13.492 0.091 1.00 47.75 73 GLY A O 1
ATOM 591 N N . VAL A 1 74 ? 16.774 12.127 -0.613 1.00 43.50 74 VAL A N 1
ATOM 592 C CA . VAL A 1 74 ? 17.013 12.533 -2.007 1.00 43.50 74 VAL A CA 1
ATOM 593 C C . VAL A 1 74 ? 16.263 13.835 -2.180 1.00 43.50 74 VAL A C 1
ATOM 595 O O . VAL A 1 74 ? 15.035 13.832 -2.105 1.00 43.50 74 VAL A O 1
ATOM 598 N N . GLU A 1 75 ? 17.037 14.918 -2.291 1.00 43.25 75 GLU A N 1
ATOM 599 C CA . GLU A 1 75 ? 16.618 16.284 -2.591 1.00 43.25 75 GLU A CA 1
ATOM 600 C C . GLU A 1 75 ? 15.244 16.311 -3.240 1.00 43.25 75 GLU A C 1
ATOM 602 O O . GLU A 1 75 ? 15.009 15.564 -4.191 1.00 43.25 75 GLU A O 1
ATOM 607 N N . HIS A 1 76 ? 14.375 17.171 -2.708 1.00 43.44 76 HIS A N 1
ATOM 608 C CA . HIS A 1 76 ? 13.046 17.514 -3.195 1.00 43.44 76 HIS A CA 1
ATOM 609 C C . HIS A 1 76 ? 13.041 17.831 -4.700 1.00 43.44 76 HIS A C 1
ATOM 611 O O . HIS A 1 76 ? 12.816 18.962 -5.123 1.00 43.44 76 HIS A O 1
ATOM 617 N N . PHE A 1 77 ? 13.238 16.829 -5.545 1.00 43.56 77 PHE A N 1
ATOM 618 C CA . PHE A 1 77 ? 12.846 16.866 -6.927 1.00 43.56 77 PHE A CA 1
ATOM 619 C C . PHE A 1 77 ? 11.341 16.722 -6.866 1.00 43.56 77 PHE A C 1
ATOM 621 O O . PHE A 1 77 ? 10.773 15.628 -6.940 1.00 43.56 77 PHE A O 1
ATOM 628 N N . VAL A 1 78 ? 10.706 17.883 -6.674 1.00 48.34 78 VAL A N 1
ATOM 629 C CA . VAL A 1 78 ? 9.376 18.162 -7.192 1.00 48.34 78 VAL A CA 1
ATOM 630 C C . VAL A 1 78 ? 9.324 17.433 -8.530 1.00 48.34 78 VAL A C 1
ATOM 632 O O . VAL A 1 78 ? 10.204 17.673 -9.366 1.00 48.34 78 VAL A O 1
ATOM 635 N N . PRO A 1 79 ? 8.405 16.473 -8.716 1.00 52.19 79 PRO A N 1
ATOM 636 C CA . PRO A 1 79 ? 8.308 15.791 -9.986 1.00 52.19 79 PRO A CA 1
ATOM 637 C C . PRO A 1 79 ? 8.277 16.870 -11.056 1.00 52.19 79 PRO A C 1
ATOM 639 O O . PRO A 1 79 ? 7.521 17.832 -10.924 1.00 52.19 79 PRO A O 1
ATOM 642 N N . ALA A 1 80 ? 9.072 16.723 -12.113 1.00 54.34 80 ALA A N 1
ATOM 643 C CA . ALA A 1 80 ? 9.055 17.681 -13.217 1.00 54.34 80 ALA A CA 1
ATOM 644 C C . ALA A 1 80 ? 7.642 17.843 -13.827 1.00 54.34 80 ALA A C 1
ATOM 646 O O . ALA A 1 80 ? 7.406 18.738 -14.629 1.00 54.34 80 ALA A O 1
ATOM 647 N N . THR A 1 81 ? 6.703 16.966 -13.450 1.00 63.34 81 THR A N 1
ATOM 648 C CA . THR A 1 81 ? 5.344 16.878 -13.964 1.00 63.34 81 THR A CA 1
ATOM 649 C C . THR A 1 81 ? 4.344 16.637 -12.828 1.00 63.34 81 THR A C 1
ATOM 651 O O . THR A 1 81 ? 4.479 15.701 -12.043 1.00 63.34 81 THR A O 1
ATOM 654 N N . THR A 1 82 ? 3.279 17.431 -12.776 1.00 74.81 82 THR A N 1
ATOM 655 C CA . THR A 1 82 ? 2.104 17.194 -11.914 1.00 74.81 82 THR A CA 1
ATOM 656 C C . THR A 1 82 ? 1.096 16.237 -12.557 1.00 74.81 82 THR A C 1
ATOM 658 O O . THR A 1 82 ? -0.045 16.128 -12.112 1.00 74.81 82 THR A O 1
ATOM 661 N N . GLU A 1 83 ? 1.500 15.551 -13.627 1.00 84.75 83 GLU A N 1
ATOM 662 C CA . GLU A 1 83 ? 0.617 14.675 -14.381 1.00 84.75 83 GLU A CA 1
ATOM 663 C C . GLU A 1 83 ? 0.198 13.453 -13.548 1.00 84.75 83 GLU A C 1
ATOM 665 O O . GLU A 1 83 ? 1.046 12.822 -12.899 1.00 84.75 83 GLU A O 1
ATOM 670 N N . PRO A 1 84 ? -1.088 13.072 -13.586 1.00 88.56 84 PRO A N 1
ATOM 671 C CA . PRO A 1 84 ? -1.571 11.890 -12.889 1.00 88.56 84 PRO A CA 1
ATOM 672 C C . PRO A 1 84 ? -0.908 10.581 -13.348 1.00 88.56 84 PRO A C 1
ATOM 674 O O . PRO A 1 84 ? -0.453 10.438 -14.483 1.00 88.56 84 PRO A O 1
ATOM 677 N N . ILE A 1 85 ? -0.899 9.594 -12.455 1.00 90.88 85 ILE A N 1
ATOM 678 C CA . ILE A 1 85 ? -0.453 8.221 -12.701 1.00 90.88 85 ILE A CA 1
ATOM 679 C C . ILE A 1 85 ? -1.701 7.341 -12.773 1.00 90.88 85 ILE A C 1
ATOM 681 O O . ILE A 1 85 ? -2.324 7.062 -11.748 1.00 90.88 85 ILE A O 1
ATOM 685 N N . TYR A 1 86 ? -2.066 6.904 -13.976 1.00 94.00 86 TYR A N 1
ATOM 686 C CA . TYR A 1 86 ? -3.247 6.071 -14.201 1.00 94.00 86 TYR A CA 1
ATOM 687 C C . TYR A 1 86 ? -2.887 4.587 -14.203 1.00 94.00 86 TYR A C 1
ATOM 689 O O . TYR A 1 86 ? -2.260 4.084 -15.134 1.00 94.00 86 TYR A O 1
ATOM 697 N N . LEU A 1 87 ? -3.327 3.874 -13.169 1.00 95.12 87 LEU A N 1
ATOM 698 C CA . LEU A 1 87 ? -3.108 2.440 -13.003 1.00 95.12 87 LEU A CA 1
ATOM 699 C C . LEU A 1 87 ? -4.452 1.729 -12.849 1.00 95.12 87 LEU A C 1
ATOM 701 O O . LEU A 1 87 ? -4.843 1.292 -11.768 1.00 95.12 87 LEU A O 1
ATOM 705 N N . HIS A 1 88 ? -5.190 1.638 -13.955 1.00 95.00 88 HIS A N 1
ATOM 706 C CA . HIS A 1 88 ? -6.567 1.134 -13.966 1.00 95.00 88 HIS A CA 1
ATOM 707 C C . HIS A 1 88 ? -6.711 -0.326 -13.525 1.00 95.00 88 HIS A C 1
ATOM 709 O O . HIS A 1 88 ? -7.786 -0.699 -13.061 1.00 95.00 88 HIS A O 1
ATOM 715 N N . ASN A 1 89 ? -5.655 -1.134 -13.650 1.00 96.19 89 ASN A N 1
ATOM 716 C CA . ASN A 1 89 ? -5.657 -2.546 -13.263 1.00 96.19 89 ASN A CA 1
ATOM 717 C C . ASN A 1 89 ? -5.091 -2.804 -11.864 1.00 96.19 89 ASN A C 1
ATOM 719 O O . ASN A 1 89 ? -5.226 -3.917 -11.362 1.00 96.19 89 ASN A O 1
ATOM 723 N N . LEU A 1 90 ? -4.496 -1.795 -11.225 1.00 97.06 90 LEU A N 1
ATOM 724 C CA . LEU A 1 90 ? -3.836 -1.961 -9.938 1.00 97.06 90 LEU A CA 1
ATOM 725 C C . LEU A 1 90 ? -4.842 -2.368 -8.864 1.00 97.06 90 LEU A C 1
ATOM 727 O O . LEU A 1 90 ? -5.856 -1.700 -8.663 1.00 97.06 90 LEU A O 1
ATOM 731 N N . ARG A 1 91 ? -4.530 -3.464 -8.176 1.00 96.69 91 ARG A N 1
ATOM 732 C CA . ARG A 1 91 ? -5.302 -4.068 -7.085 1.00 96.69 91 ARG A CA 1
ATOM 733 C C . ARG A 1 91 ? -4.593 -3.952 -5.749 1.00 96.69 91 ARG A C 1
ATOM 735 O O . ARG A 1 91 ? -5.242 -3.716 -4.732 1.00 96.69 91 ARG A O 1
ATOM 742 N N . VAL A 1 92 ? -3.270 -4.083 -5.764 1.00 96.56 92 VAL A N 1
ATOM 743 C CA . VAL A 1 92 ? -2.437 -4.096 -4.565 1.00 96.56 92 VAL A CA 1
ATOM 744 C C . VAL A 1 92 ? -1.266 -3.153 -4.756 1.00 96.56 92 VAL A C 1
ATOM 746 O O . VAL A 1 92 ? -0.532 -3.267 -5.741 1.00 96.56 92 VAL A O 1
ATOM 749 N N . ILE A 1 93 ? -1.062 -2.259 -3.793 1.00 94.19 93 ILE A N 1
ATOM 750 C CA . ILE A 1 93 ? 0.169 -1.485 -3.716 1.00 94.19 93 ILE A CA 1
ATOM 751 C C . ILE A 1 93 ? 0.760 -1.486 -2.313 1.00 94.19 93 ILE A C 1
ATOM 753 O O . ILE A 1 93 ? 0.072 -1.226 -1.327 1.00 94.19 93 ILE A O 1
ATOM 757 N N . GLU A 1 94 ? 2.055 -1.764 -2.244 1.00 92.44 94 GLU A N 1
ATOM 758 C CA . GLU A 1 94 ? 2.865 -1.651 -1.038 1.00 92.44 94 GLU A CA 1
ATOM 759 C C . GLU A 1 94 ? 3.936 -0.581 -1.240 1.00 92.44 94 GLU A C 1
ATOM 761 O O . GLU A 1 94 ? 4.597 -0.533 -2.278 1.00 92.44 94 GLU A O 1
ATOM 766 N N . ILE A 1 95 ? 4.096 0.291 -0.252 1.00 89.44 95 ILE A N 1
ATOM 767 C CA . ILE A 1 95 ? 5.036 1.407 -0.277 1.00 89.44 95 ILE A CA 1
ATOM 768 C C . ILE A 1 95 ? 5.872 1.331 0.989 1.00 89.44 95 ILE A C 1
ATOM 770 O O . ILE A 1 95 ? 5.354 1.536 2.079 1.00 89.44 95 ILE A O 1
ATOM 774 N N . VAL A 1 96 ? 7.162 1.069 0.845 1.00 87.62 96 VAL A N 1
ATOM 775 C CA . VAL A 1 96 ? 8.124 1.031 1.943 1.00 87.62 96 VAL A CA 1
ATOM 776 C C . VAL A 1 96 ? 9.012 2.260 1.838 1.00 87.62 96 VAL A C 1
ATOM 778 O O . VAL A 1 96 ? 9.659 2.462 0.810 1.00 87.62 96 VAL A O 1
ATOM 781 N N . VAL A 1 97 ? 9.003 3.108 2.859 1.00 85.75 97 VAL A N 1
ATOM 782 C CA . VAL A 1 97 ? 9.628 4.437 2.841 1.00 85.75 97 VAL A CA 1
ATOM 783 C C . VAL A 1 97 ? 10.222 4.769 4.201 1.00 85.75 97 VAL A C 1
ATOM 785 O O . VAL A 1 97 ? 9.712 4.320 5.217 1.00 85.75 97 VAL A O 1
ATOM 788 N N . MET A 1 98 ? 11.238 5.627 4.238 1.00 79.75 98 MET A N 1
ATOM 789 C CA . MET A 1 98 ? 11.590 6.317 5.486 1.00 79.75 98 MET A CA 1
ATOM 790 C C . MET A 1 98 ? 10.667 7.510 5.752 1.00 79.75 98 MET A C 1
ATOM 792 O O . MET A 1 98 ? 10.178 7.699 6.861 1.00 79.75 98 MET A O 1
ATOM 796 N N . GLU A 1 99 ? 10.367 8.282 4.705 1.00 77.19 99 GLU A N 1
ATOM 797 C CA . GLU A 1 99 ? 9.505 9.464 4.753 1.00 77.19 99 GLU A CA 1
ATOM 798 C C . GLU A 1 99 ? 8.563 9.480 3.544 1.00 77.19 99 GLU A C 1
ATOM 800 O O . GLU A 1 99 ? 8.953 9.159 2.418 1.00 77.19 99 GLU A O 1
ATOM 805 N N . LEU A 1 100 ? 7.304 9.872 3.758 1.00 74.62 100 LEU A N 1
ATOM 806 C CA . LEU A 1 100 ? 6.272 9.887 2.714 1.00 74.62 100 LEU A CA 1
ATOM 807 C C . LEU A 1 100 ? 6.033 11.294 2.146 1.00 74.62 100 LEU A C 1
ATOM 809 O O . LEU A 1 100 ? 4.894 11.720 1.946 1.00 74.62 100 LEU A O 1
ATOM 813 N N . ASP A 1 101 ? 7.092 12.029 1.829 1.00 64.88 101 ASP A N 1
ATOM 814 C CA . ASP A 1 101 ? 6.957 13.377 1.253 1.00 64.88 101 ASP A CA 1
ATOM 815 C C . ASP A 1 101 ? 6.637 13.375 -0.243 1.00 64.88 101 ASP A C 1
ATOM 817 O O . ASP A 1 101 ? 6.145 14.361 -0.792 1.00 64.88 101 ASP A O 1
ATOM 821 N N . SER A 1 102 ? 6.743 12.212 -0.880 1.00 64.50 102 SER A N 1
ATOM 822 C CA . SER A 1 102 ? 6.414 12.007 -2.286 1.00 64.50 102 SER A CA 1
ATOM 823 C C . SER A 1 102 ? 4.992 12.459 -2.663 1.00 64.50 102 SER A C 1
ATOM 825 O O . SER A 1 102 ? 4.022 12.072 -1.996 1.00 64.50 102 SER A O 1
ATOM 827 N N . PRO A 1 103 ? 4.813 13.188 -3.780 1.00 69.19 103 PRO A N 1
ATOM 828 C CA . PRO A 1 103 ? 3.495 13.445 -4.348 1.00 69.19 103 PRO A CA 1
ATOM 829 C C . PRO A 1 103 ? 2.906 12.213 -5.052 1.00 69.19 103 PRO A C 1
ATOM 831 O O . PRO A 1 103 ? 1.820 12.306 -5.615 1.00 69.19 103 PRO A O 1
ATOM 834 N N . PHE A 1 104 ? 3.565 11.050 -5.018 1.00 78.00 104 PHE A N 1
ATOM 835 C CA . PHE A 1 104 ? 3.073 9.815 -5.629 1.00 78.00 104 PHE A CA 1
ATOM 836 C C . PHE A 1 104 ? 1.624 9.498 -5.234 1.00 78.00 104 PHE A C 1
ATOM 838 O O . PHE A 1 104 ? 0.769 9.380 -6.108 1.00 78.00 104 PHE A O 1
ATOM 845 N N . LEU A 1 105 ? 1.314 9.451 -3.932 1.00 80.00 105 LEU A N 1
ATOM 846 C CA . LEU A 1 105 ? -0.059 9.206 -3.469 1.00 80.00 105 LEU A CA 1
ATOM 847 C C . LEU A 1 105 ? -1.028 10.293 -3.936 1.00 80.00 105 LEU A C 1
ATOM 849 O O . LEU A 1 105 ? -2.193 10.022 -4.215 1.00 80.00 105 LEU A O 1
ATOM 853 N N . THR A 1 106 ? -0.537 11.528 -4.053 1.00 81.44 106 THR A N 1
ATOM 854 C CA . THR A 1 106 ? -1.331 12.642 -4.565 1.00 81.44 106 THR A CA 1
ATOM 855 C C . THR A 1 106 ? -1.464 12.649 -6.084 1.00 81.44 106 THR A C 1
ATOM 857 O O . THR A 1 106 ? -2.270 13.428 -6.573 1.00 81.44 106 THR A O 1
ATOM 860 N N . LEU A 1 107 ? -0.744 11.810 -6.828 1.00 86.00 107 LEU A N 1
ATOM 861 C CA . LEU A 1 107 ? -0.833 11.675 -8.286 1.00 86.00 107 LEU A CA 1
ATOM 862 C C . LEU A 1 107 ? -1.448 10.338 -8.715 1.00 86.00 107 LEU A C 1
ATOM 864 O O . LEU A 1 107 ? -1.788 10.184 -9.882 1.00 86.00 107 LEU A O 1
ATOM 868 N N . LEU A 1 108 ? -1.599 9.373 -7.808 1.00 90.19 108 LEU A N 1
ATOM 869 C CA . LEU A 1 108 ? -2.104 8.039 -8.116 1.00 90.19 108 LEU A CA 1
ATOM 870 C C . LEU A 1 108 ? -3.617 8.045 -8.387 1.00 90.19 108 LEU A C 1
ATOM 872 O O . LEU A 1 108 ? -4.416 8.473 -7.555 1.00 90.19 108 LEU A O 1
ATOM 876 N N . HIS A 1 109 ? -4.004 7.511 -9.544 1.00 94.25 109 HIS A N 1
ATOM 877 C CA . HIS A 1 109 ? -5.379 7.193 -9.918 1.00 94.25 109 HIS A CA 1
ATOM 878 C C . HIS A 1 109 ? -5.481 5.688 -10.178 1.00 94.25 109 HIS A C 1
ATOM 880 O O . HIS A 1 109 ? -5.079 5.194 -11.234 1.00 94.25 109 HIS A O 1
ATOM 886 N N . ALA A 1 110 ? -6.028 4.958 -9.207 1.00 95.81 110 ALA A N 1
ATOM 887 C CA . ALA A 1 110 ? -6.152 3.505 -9.248 1.00 95.81 110 ALA A CA 1
ATOM 888 C C . ALA A 1 110 ? -7.574 3.089 -8.828 1.00 95.81 110 ALA A C 1
ATOM 890 O O . ALA A 1 110 ? -7.806 2.704 -7.682 1.00 95.81 110 ALA A O 1
ATOM 891 N N . PRO A 1 111 ? -8.562 3.172 -9.741 1.00 95.56 111 PRO A N 1
ATOM 892 C CA . PRO A 1 111 ? -9.970 2.991 -9.393 1.00 95.56 111 PRO A CA 1
ATOM 893 C C . PRO A 1 111 ? -10.316 1.588 -8.884 1.00 95.56 111 PRO A C 1
ATOM 895 O O . PRO A 1 111 ? -11.326 1.430 -8.206 1.00 95.56 111 PRO A O 1
ATOM 898 N N . ARG A 1 112 ? -9.491 0.581 -9.197 1.00 96.00 112 ARG A N 1
ATOM 899 C CA . ARG A 1 112 ? -9.666 -0.825 -8.798 1.00 96.00 112 ARG A CA 1
ATOM 900 C C . ARG A 1 112 ? -8.772 -1.246 -7.628 1.00 96.00 112 ARG A C 1
ATOM 902 O O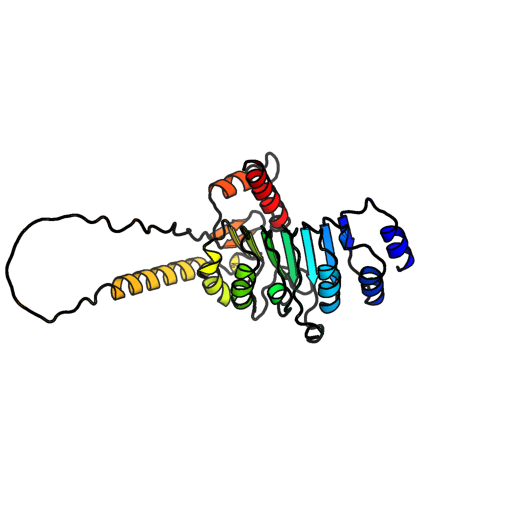 . ARG A 1 112 ? -8.743 -2.436 -7.316 1.00 96.00 112 ARG A O 1
ATOM 909 N N . LEU A 1 113 ? -8.053 -0.300 -7.017 1.00 96.94 113 LEU A N 1
ATOM 910 C CA . LEU A 1 113 ? -7.157 -0.576 -5.901 1.00 96.94 113 LEU A CA 1
ATOM 911 C C . LEU A 1 113 ? -7.968 -1.097 -4.718 1.00 96.94 113 LEU A C 1
ATOM 913 O O . LEU A 1 113 ? -8.849 -0.388 -4.246 1.00 96.94 113 LEU A O 1
ATOM 917 N N . SER A 1 114 ? -7.645 -2.297 -4.238 1.00 96.62 114 SER A N 1
ATOM 918 C CA . SER A 1 114 ? -8.332 -2.950 -3.119 1.00 96.62 114 SER A CA 1
ATOM 919 C C . SER A 1 114 ? -7.490 -2.922 -1.840 1.00 96.62 114 SER A C 1
ATOM 921 O O . SER A 1 114 ? -8.050 -2.786 -0.750 1.00 96.62 114 SER A O 1
ATOM 923 N N . VAL A 1 115 ? -6.156 -2.996 -1.962 1.00 96.88 115 VAL A N 1
ATOM 924 C CA . VAL A 1 115 ? -5.217 -3.022 -0.827 1.00 96.88 115 VAL A CA 1
ATOM 925 C C . VAL A 1 115 ? -4.131 -1.959 -0.983 1.00 96.88 115 VAL A C 1
ATOM 927 O O . VAL A 1 115 ? -3.405 -1.947 -1.979 1.00 96.88 115 VAL A O 1
ATOM 930 N N . LEU A 1 116 ? -3.978 -1.115 0.038 1.00 95.38 116 LEU A N 1
ATOM 931 C CA . LEU A 1 116 ? -2.855 -0.192 0.195 1.00 95.38 116 LEU A CA 1
ATOM 932 C C . LEU A 1 116 ? -2.094 -0.529 1.477 1.00 95.38 116 LEU A C 1
ATOM 934 O O . LEU A 1 116 ? -2.679 -0.573 2.556 1.00 95.38 116 LEU A O 1
ATOM 938 N N . CYS A 1 117 ? -0.784 -0.706 1.357 1.00 94.12 117 CYS A N 1
ATOM 939 C CA . CYS A 1 117 ? 0.130 -0.835 2.482 1.00 94.12 117 CYS A CA 1
ATOM 940 C C . CYS A 1 117 ? 1.175 0.282 2.438 1.00 94.12 117 CYS A C 1
ATOM 942 O O . CYS A 1 117 ? 1.821 0.487 1.408 1.00 94.12 117 CYS A O 1
ATOM 944 N N . VAL A 1 118 ? 1.344 0.993 3.550 1.00 92.12 118 VAL A N 1
ATOM 945 C CA . VAL A 1 118 ? 2.420 1.967 3.755 1.00 92.12 118 VAL A CA 1
ATOM 946 C C . VAL A 1 118 ? 3.262 1.493 4.927 1.00 92.12 118 VAL A C 1
ATOM 948 O O . VAL A 1 118 ? 2.744 1.289 6.020 1.00 92.12 118 VAL A O 1
ATOM 951 N N . ASN A 1 119 ? 4.554 1.308 4.707 1.00 89.81 119 ASN A N 1
ATOM 952 C CA . ASN A 1 119 ? 5.485 0.804 5.698 1.00 89.81 119 ASN A CA 1
ATOM 953 C C . ASN A 1 119 ? 6.595 1.824 5.932 1.00 89.81 119 ASN A C 1
ATOM 955 O O . ASN A 1 119 ? 7.410 2.062 5.038 1.00 89.81 119 ASN A O 1
ATOM 959 N N . TYR A 1 120 ? 6.602 2.426 7.119 1.00 88.19 120 TYR A N 1
ATOM 960 C CA . TYR A 1 120 ? 7.667 3.327 7.529 1.00 88.19 120 TYR A CA 1
ATOM 961 C C . TYR A 1 120 ? 8.826 2.535 8.124 1.00 88.19 120 TYR A C 1
ATOM 963 O O . TYR A 1 120 ? 8.656 1.831 9.121 1.00 88.19 120 TYR A O 1
ATOM 971 N N . THR A 1 121 ? 10.005 2.649 7.518 1.00 86.00 121 THR A N 1
ATOM 972 C CA . THR A 1 121 ? 11.219 1.961 7.965 1.00 86.00 121 THR A CA 1
ATOM 973 C C . THR A 1 121 ? 12.342 2.941 8.270 1.00 86.00 121 THR A C 1
ATOM 975 O O . THR A 1 121 ? 12.378 4.034 7.723 1.00 86.00 121 THR A O 1
ATOM 978 N N . ASP A 1 122 ? 13.301 2.554 9.102 1.00 83.69 122 ASP A N 1
ATOM 979 C CA . ASP A 1 122 ? 14.572 3.260 9.233 1.00 83.69 122 ASP A CA 1
ATOM 980 C C . ASP A 1 122 ? 15.575 2.845 8.135 1.00 83.69 122 ASP A C 1
ATOM 982 O O . ASP A 1 122 ? 15.267 2.055 7.237 1.00 83.69 122 ASP A O 1
ATOM 986 N N . PHE A 1 123 ? 16.802 3.366 8.222 1.00 78.06 123 PHE A N 1
ATOM 987 C CA . PHE A 1 123 ? 17.896 3.043 7.300 1.00 78.06 123 PHE A CA 1
ATOM 988 C C . PHE A 1 123 ? 18.282 1.551 7.308 1.00 78.06 123 PHE A C 1
ATOM 990 O O . PHE A 1 123 ? 18.805 1.036 6.320 1.00 78.06 123 PHE A O 1
ATOM 997 N N . PHE A 1 124 ? 18.028 0.847 8.413 1.00 79.00 124 PHE A N 1
ATOM 998 C CA . PHE A 1 124 ? 18.300 -0.582 8.562 1.00 79.00 124 PHE A CA 1
ATOM 999 C C . PHE A 1 124 ? 17.113 -1.452 8.120 1.00 79.00 124 PHE A C 1
ATOM 1001 O O . PHE A 1 124 ? 17.215 -2.680 8.114 1.00 79.00 124 PHE A O 1
ATOM 1008 N N . GLY A 1 125 ? 16.003 -0.835 7.704 1.00 76.94 125 GLY A N 1
ATOM 1009 C CA . GLY A 1 125 ? 14.786 -1.526 7.292 1.00 76.94 125 GLY A CA 1
ATOM 1010 C C . GLY A 1 125 ? 13.893 -1.954 8.459 1.00 76.94 125 GLY A C 1
ATOM 1011 O O . GLY A 1 125 ? 12.968 -2.740 8.247 1.00 76.94 125 GLY A O 1
ATOM 1012 N N . HIS A 1 126 ? 14.140 -1.468 9.677 1.00 82.69 126 HIS A N 1
ATOM 1013 C CA . HIS A 1 126 ? 13.279 -1.723 10.830 1.00 82.69 126 HIS A CA 1
ATOM 1014 C C . HIS A 1 126 ? 12.090 -0.769 10.833 1.00 82.69 126 HIS A C 1
ATOM 1016 O O . HIS A 1 126 ? 12.241 0.404 10.508 1.00 82.69 126 HIS A O 1
ATOM 1022 N N . GLY A 1 127 ? 10.908 -1.255 11.220 1.00 82.12 127 GLY A N 1
ATOM 1023 C CA . GLY A 1 127 ? 9.708 -0.426 11.294 1.00 82.12 127 GLY A CA 1
ATOM 1024 C C . GLY A 1 127 ? 9.910 0.748 12.253 1.00 82.12 127 GLY A C 1
ATOM 1025 O O . GLY A 1 127 ? 10.040 0.538 13.456 1.00 82.12 127 GLY A O 1
ATOM 1026 N N . SER A 1 128 ? 9.890 1.977 11.740 1.00 83.75 128 SER A N 1
ATOM 1027 C CA . SER A 1 128 ? 10.191 3.183 12.516 1.00 83.75 128 SER A CA 1
ATOM 1028 C C . SER A 1 128 ? 9.331 4.352 12.040 1.00 83.75 128 SER A C 1
ATOM 1030 O O . SER A 1 128 ? 9.349 4.649 10.846 1.00 83.75 128 SER A O 1
ATOM 1032 N N . PRO A 1 129 ? 8.558 5.006 12.926 1.00 85.62 129 PRO A N 1
ATOM 1033 C CA . PRO A 1 129 ? 7.733 6.135 12.528 1.00 85.62 129 PRO A CA 1
ATOM 1034 C C . PRO A 1 129 ? 8.588 7.366 12.201 1.00 85.62 129 PRO A C 1
ATOM 1036 O O . PRO A 1 129 ? 9.540 7.656 12.932 1.00 85.62 129 PRO A O 1
ATOM 1039 N N . PRO A 1 130 ? 8.240 8.141 11.156 1.00 86.00 130 PRO A N 1
ATOM 1040 C CA . PRO A 1 130 ? 8.871 9.432 10.915 1.00 86.00 130 PRO A CA 1
ATOM 1041 C C . PRO A 1 130 ? 8.484 10.435 12.015 1.00 86.00 130 PRO A C 1
ATOM 1043 O O . PRO A 1 130 ? 7.525 10.233 12.760 1.00 86.00 130 PRO A O 1
ATOM 1046 N N . ALA A 1 131 ? 9.202 11.558 12.106 1.00 82.12 131 ALA A N 1
ATOM 1047 C CA . ALA A 1 131 ? 8.877 12.619 13.069 1.00 82.12 131 ALA A CA 1
ATOM 1048 C C . ALA A 1 131 ? 7.487 13.238 12.817 1.00 82.12 131 ALA A C 1
ATOM 1050 O O . ALA A 1 131 ? 6.774 13.606 13.750 1.00 82.12 131 ALA A O 1
ATOM 1051 N N . SER A 1 132 ? 7.106 13.328 11.546 1.00 80.31 132 SER A N 1
ATOM 1052 C CA . SER A 1 132 ? 5.790 13.747 11.074 1.00 80.31 132 SER A CA 1
ATOM 1053 C C . SER A 1 132 ? 5.470 13.009 9.784 1.00 80.31 132 SER A C 1
ATOM 1055 O O . SER A 1 132 ? 6.380 12.706 9.009 1.00 80.31 132 SER A O 1
ATOM 1057 N N . SER A 1 133 ? 4.196 12.761 9.511 1.00 80.38 133 SER A N 1
ATOM 1058 C CA . SER A 1 133 ? 3.759 12.144 8.269 1.00 80.38 133 SER A CA 1
ATOM 1059 C C . SER A 1 133 ? 2.678 12.991 7.583 1.00 80.38 133 SER A C 1
ATOM 1061 O O . SER A 1 133 ? 1.681 13.390 8.185 1.00 80.38 133 SER A O 1
ATOM 1063 N N . PRO A 1 134 ? 2.811 13.243 6.269 1.00 80.75 134 PRO A N 1
ATOM 1064 C CA . PRO A 1 134 ? 1.747 13.874 5.499 1.00 80.75 134 PRO A CA 1
ATOM 1065 C C . PRO A 1 134 ? 0.641 12.873 5.114 1.00 80.75 134 PRO A C 1
ATOM 1067 O O . PRO A 1 134 ? -0.288 13.244 4.390 1.00 80.75 134 PRO A O 1
ATOM 1070 N N . LEU A 1 135 ? 0.734 11.601 5.533 1.00 84.31 135 LEU A N 1
ATOM 1071 C CA . LEU A 1 135 ? -0.185 10.541 5.119 1.00 84.31 135 LEU A CA 1
ATOM 1072 C C . LEU A 1 135 ? -1.648 10.863 5.456 1.00 84.31 135 LEU A C 1
ATOM 1074 O O . LEU A 1 135 ? -2.459 10.753 4.536 1.00 84.31 135 LEU A O 1
ATOM 1078 N N . PRO A 1 136 ? -2.019 11.330 6.669 1.00 83.62 136 PRO A N 1
ATOM 1079 C CA . PRO A 1 136 ? -3.416 11.637 6.980 1.00 83.62 136 PRO A CA 1
ATOM 1080 C C . PRO A 1 136 ? -4.037 12.640 5.999 1.00 83.62 136 PRO A C 1
ATOM 1082 O O . PRO A 1 136 ? -5.148 12.434 5.512 1.00 83.62 136 PRO A O 1
ATOM 1085 N N . ALA A 1 137 ? -3.293 13.691 5.639 1.00 82.75 137 ALA A N 1
ATOM 1086 C CA . ALA A 1 137 ? -3.750 14.695 4.681 1.00 82.75 137 ALA A CA 1
ATOM 1087 C C . ALA A 1 137 ? -3.847 14.132 3.252 1.00 82.75 137 ALA A C 1
ATOM 1089 O O . ALA A 1 137 ? -4.816 14.398 2.537 1.00 82.75 137 ALA A O 1
ATOM 1090 N N . LYS A 1 138 ? -2.866 13.321 2.834 1.00 84.38 138 LYS A N 1
ATOM 1091 C CA . LYS A 1 138 ? -2.817 12.726 1.487 1.00 84.38 138 LYS A CA 1
ATOM 1092 C C . LYS A 1 138 ? -3.861 11.621 1.284 1.00 84.38 138 LYS A C 1
ATOM 1094 O O . LYS A 1 138 ? -4.363 11.471 0.167 1.00 84.38 138 LYS A O 1
ATOM 1099 N N . LEU A 1 139 ? -4.223 10.881 2.337 1.00 85.62 139 LEU A N 1
ATOM 1100 C CA . LEU A 1 139 ? -5.213 9.799 2.282 1.00 85.62 139 LEU A CA 1
ATOM 1101 C C . LEU A 1 139 ? -6.563 10.301 1.774 1.00 85.62 139 LEU A C 1
ATOM 1103 O O . LEU A 1 139 ? -7.136 9.688 0.879 1.00 85.62 139 LEU A O 1
ATOM 1107 N N . LYS A 1 140 ? -7.039 11.446 2.273 1.00 83.56 140 LYS A N 1
ATOM 1108 C CA . LYS A 1 140 ? -8.337 12.011 1.880 1.00 83.56 140 LYS A CA 1
ATOM 1109 C C . LYS A 1 140 ? -8.471 12.197 0.366 1.00 83.56 140 LYS A C 1
ATOM 1111 O O . LYS A 1 140 ? -9.458 11.767 -0.228 1.00 83.56 140 LYS A O 1
ATOM 1116 N N . GLU A 1 141 ? -7.480 12.816 -0.269 1.00 84.31 141 GLU A N 1
ATOM 1117 C CA . GLU A 1 141 ? -7.500 13.059 -1.719 1.00 84.31 141 GLU A CA 1
ATOM 1118 C C . GLU A 1 141 ? -7.235 11.789 -2.535 1.00 84.31 141 GLU A C 1
ATOM 1120 O O . GLU A 1 141 ? -7.736 11.635 -3.650 1.00 84.31 141 GLU A O 1
ATOM 1125 N N . MET A 1 142 ? -6.453 10.855 -1.999 1.00 88.06 142 MET A N 1
ATOM 1126 C CA . MET A 1 142 ? -6.233 9.559 -2.636 1.00 88.06 142 MET A CA 1
ATOM 1127 C C . MET A 1 142 ? -7.509 8.699 -2.627 1.00 88.06 142 MET A C 1
ATOM 1129 O O . MET A 1 142 ? -7.849 8.117 -3.653 1.00 88.06 142 MET A O 1
ATOM 1133 N N . LEU A 1 143 ? -8.269 8.669 -1.528 1.00 89.44 143 LEU A N 1
ATOM 1134 C CA . LEU A 1 143 ? -9.506 7.880 -1.412 1.00 89.44 143 LEU A CA 1
ATOM 1135 C C . LEU A 1 143 ? -10.571 8.287 -2.436 1.00 89.44 143 LEU A C 1
ATOM 1137 O O . LEU A 1 143 ? -11.285 7.429 -2.946 1.00 89.44 143 LEU A O 1
ATOM 1141 N N . LYS A 1 144 ? -10.628 9.570 -2.823 1.00 89.31 144 LYS A N 1
ATOM 1142 C CA . LYS A 1 144 ? -11.505 10.032 -3.918 1.00 89.31 144 LYS A CA 1
ATOM 1143 C C . LYS A 1 144 ? -11.180 9.373 -5.265 1.00 89.31 144 LYS A C 1
ATOM 1145 O O . LYS A 1 144 ? -12.040 9.297 -6.135 1.00 89.31 144 LYS A O 1
ATOM 1150 N N . ARG A 1 145 ? -9.937 8.929 -5.455 1.00 90.88 145 ARG A N 1
ATOM 1151 C CA . ARG A 1 145 ? -9.412 8.364 -6.711 1.00 90.88 145 ARG A CA 1
ATOM 1152 C C . ARG A 1 145 ? -9.212 6.857 -6.669 1.00 90.88 145 ARG A C 1
ATOM 1154 O O . ARG A 1 145 ? -9.044 6.235 -7.717 1.00 90.88 145 ARG A O 1
ATOM 1161 N N . CYS A 1 146 ? -9.279 6.286 -5.474 1.00 93.12 146 CYS A N 1
ATOM 1162 C CA . CYS A 1 146 ? -9.231 4.858 -5.208 1.00 93.12 146 CYS A CA 1
ATOM 1163 C C . CYS A 1 146 ? -10.527 4.418 -4.497 1.00 93.12 146 CYS A C 1
ATOM 1165 O O . CYS A 1 146 ? -10.461 3.934 -3.368 1.00 93.12 146 CYS A O 1
ATOM 1167 N N . PRO A 1 147 ? -11.714 4.595 -5.116 1.00 92.81 147 PRO A N 1
ATOM 1168 C CA . PRO A 1 147 ? -13.001 4.327 -4.468 1.00 92.81 147 PRO A CA 1
ATOM 1169 C C . PRO A 1 147 ? -13.221 2.853 -4.100 1.00 92.81 147 PRO A C 1
ATOM 1171 O O . PRO A 1 147 ? -14.060 2.566 -3.254 1.00 92.81 147 PRO A O 1
ATOM 1174 N N . SER A 1 148 ? -12.481 1.925 -4.716 1.00 94.88 148 SER A N 1
ATOM 1175 C CA . SER A 1 148 ? -12.573 0.486 -4.427 1.00 94.88 148 SER A CA 1
ATOM 1176 C C . SER A 1 148 ? -11.696 0.033 -3.258 1.00 94.88 148 SER A C 1
ATOM 1178 O O . SER A 1 148 ? -11.634 -1.166 -2.989 1.00 94.88 148 SER A O 1
ATOM 1180 N N . LEU A 1 149 ? -10.998 0.952 -2.577 1.00 96.12 149 LEU A N 1
ATOM 1181 C CA . LEU A 1 149 ? -10.087 0.583 -1.498 1.00 96.12 149 LEU A CA 1
ATOM 1182 C C . LEU A 1 149 ? -10.868 -0.064 -0.350 1.00 96.12 149 LEU A C 1
ATOM 1184 O O . LEU A 1 149 ? -11.827 0.509 0.162 1.00 96.12 149 LEU A O 1
ATOM 1188 N N . GLN A 1 150 ? -10.440 -1.257 0.062 1.00 95.75 150 GLN A N 1
ATOM 1189 C CA . GLN A 1 150 ? -11.088 -2.040 1.118 1.00 95.75 150 GLN A CA 1
ATOM 1190 C C . GLN A 1 150 ? -10.175 -2.257 2.323 1.00 95.75 150 GLN A C 1
ATOM 1192 O O . GLN A 1 150 ? -10.675 -2.345 3.446 1.00 95.75 150 GLN A O 1
ATOM 1197 N N . VAL A 1 151 ? -8.860 -2.324 2.098 1.00 96.56 151 VAL A N 1
ATOM 1198 C CA . VAL A 1 151 ? -7.854 -2.609 3.126 1.00 96.56 151 VAL A CA 1
ATOM 1199 C C . VAL A 1 151 ? -6.782 -1.523 3.107 1.00 96.56 151 VAL A C 1
ATOM 1201 O O . VAL A 1 151 ? -6.155 -1.278 2.072 1.00 96.56 151 VAL A O 1
ATOM 1204 N N . LEU A 1 152 ? -6.554 -0.906 4.267 1.00 96.19 152 LEU A N 1
ATOM 1205 C CA . LEU A 1 152 ? -5.439 0.006 4.513 1.00 96.19 152 LEU A CA 1
ATOM 1206 C C . LEU A 1 152 ? -4.567 -0.541 5.641 1.00 96.19 152 LEU A C 1
ATOM 1208 O O . LEU A 1 152 ? -5.048 -0.746 6.752 1.00 96.19 152 LEU A O 1
ATOM 1212 N N . ILE A 1 153 ? -3.285 -0.736 5.350 1.00 94.75 153 ILE A N 1
ATOM 1213 C CA . ILE A 1 153 ? -2.273 -1.169 6.314 1.00 94.75 153 ILE A CA 1
ATOM 1214 C C . ILE A 1 153 ? -1.244 -0.050 6.442 1.00 94.75 153 ILE A C 1
ATOM 1216 O O . ILE A 1 153 ? -0.738 0.449 5.434 1.00 94.75 153 ILE A O 1
ATOM 1220 N N . ILE A 1 154 ? -0.938 0.352 7.669 1.00 93.25 154 ILE A N 1
ATOM 1221 C CA . ILE A 1 154 ? 0.068 1.364 7.974 1.00 93.25 154 ILE A CA 1
ATOM 1222 C C . ILE A 1 154 ? 1.003 0.798 9.038 1.00 93.25 154 ILE A C 1
ATOM 1224 O O . ILE A 1 154 ? 0.631 0.680 10.202 1.00 93.25 154 ILE A O 1
ATOM 1228 N N . ASN A 1 155 ? 2.232 0.472 8.662 1.00 90.75 155 ASN A N 1
ATOM 1229 C CA . ASN A 1 155 ? 3.237 0.027 9.620 1.00 90.75 155 ASN A CA 1
ATOM 1230 C C . ASN A 1 155 ? 4.020 1.241 10.117 1.00 90.75 155 ASN A C 1
ATOM 1232 O O . ASN A 1 155 ? 4.567 1.992 9.308 1.00 90.75 155 ASN A O 1
ATOM 1236 N N . SER A 1 156 ? 4.078 1.405 11.437 1.00 88.50 156 SER A N 1
ATOM 1237 C CA . SER A 1 156 ? 4.818 2.466 12.123 1.00 88.50 156 SER A CA 1
ATOM 1238 C C . SER A 1 156 ? 4.353 3.892 11.778 1.00 88.50 156 SER A C 1
ATOM 1240 O O . SER A 1 156 ? 5.149 4.738 11.392 1.00 88.50 156 SER A O 1
ATOM 1242 N N . LEU A 1 157 ? 3.061 4.199 11.938 1.00 89.94 157 LEU A N 1
ATOM 1243 C CA . LEU A 1 157 ? 2.556 5.584 11.857 1.00 89.94 157 LEU A CA 1
ATOM 1244 C C . LEU A 1 157 ? 3.070 6.428 13.049 1.00 89.94 157 LEU A C 1
ATOM 1246 O O . LEU A 1 157 ? 3.215 5.883 14.146 1.00 89.94 157 LEU A O 1
ATOM 1250 N N . PRO A 1 158 ? 3.296 7.748 12.933 1.00 88.00 158 PRO A N 1
ATOM 1251 C CA . PRO A 1 158 ? 3.556 8.574 14.110 1.00 88.00 158 PRO A CA 1
ATOM 1252 C C . PRO A 1 158 ? 2.405 8.503 15.118 1.00 88.00 158 PRO A C 1
ATOM 1254 O O . PRO A 1 158 ? 1.231 8.586 14.760 1.00 88.00 158 PRO A O 1
ATOM 1257 N N . TYR A 1 159 ? 2.744 8.368 16.399 1.00 82.94 159 TYR A N 1
ATOM 1258 C CA . TYR A 1 159 ? 1.769 8.173 17.477 1.00 82.94 159 TYR A CA 1
ATOM 1259 C C . TYR A 1 159 ? 0.689 9.262 17.521 1.00 82.94 159 TYR A C 1
ATOM 1261 O O . TYR A 1 159 ? -0.500 8.991 17.688 1.00 82.94 159 TYR A O 1
ATOM 1269 N N . THR A 1 160 ? 1.112 10.508 17.327 1.00 83.69 160 THR A N 1
ATOM 1270 C CA . THR A 1 160 ? 0.254 11.697 17.327 1.00 83.69 160 THR A CA 1
ATOM 1271 C C . THR A 1 160 ? -0.788 11.684 16.206 1.00 83.69 160 THR A C 1
ATOM 1273 O O . THR A 1 160 ? -1.786 12.397 16.293 1.00 83.69 160 THR A O 1
ATOM 1276 N N . GLU A 1 161 ? -0.603 10.860 15.172 1.00 86.94 161 GLU A N 1
ATOM 1277 C CA . GLU A 1 161 ? -1.489 10.773 14.008 1.00 86.94 161 GLU A CA 1
ATOM 1278 C C . GLU A 1 161 ? -2.506 9.630 14.097 1.00 86.94 161 GLU A C 1
ATOM 1280 O O . GLU A 1 161 ? -3.492 9.650 13.359 1.00 86.94 161 GLU A O 1
ATOM 1285 N N . ILE A 1 162 ? -2.327 8.665 15.009 1.00 86.56 162 ILE A N 1
ATOM 1286 C CA . ILE A 1 162 ? -3.198 7.480 15.133 1.00 86.56 162 ILE A CA 1
ATOM 1287 C C . ILE A 1 162 ? -4.664 7.894 15.288 1.00 86.56 162 ILE A C 1
ATOM 1289 O O . ILE A 1 162 ? -5.532 7.453 14.534 1.00 86.56 162 ILE A O 1
ATOM 1293 N N . SER A 1 163 ? -4.929 8.786 16.244 1.00 84.19 163 SER A N 1
ATOM 1294 C CA . SER A 1 163 ? -6.271 9.292 16.549 1.00 84.19 163 SER A CA 1
ATOM 1295 C C . SER A 1 163 ? -6.910 9.987 15.340 1.00 84.19 163 SER A C 1
ATOM 1297 O O . SER A 1 163 ? -8.089 9.781 15.044 1.00 84.19 163 SER A O 1
ATOM 1299 N N . THR A 1 164 ? -6.111 10.749 14.587 1.00 87.81 164 THR A N 1
ATOM 1300 C CA . THR A 1 164 ? -6.538 11.433 13.359 1.00 87.81 164 THR A CA 1
ATOM 1301 C C . THR A 1 164 ? -6.924 10.439 12.267 1.00 87.81 164 THR A C 1
ATOM 1303 O O . THR A 1 164 ? -7.963 10.611 11.630 1.00 87.81 164 THR A O 1
ATOM 1306 N N . VAL A 1 165 ? -6.126 9.387 12.062 1.00 89.44 165 VAL A N 1
ATOM 1307 C CA . VAL A 1 165 ? -6.381 8.369 11.033 1.00 89.44 165 VAL A CA 1
ATOM 1308 C C . VAL A 1 165 ? -7.594 7.517 11.398 1.00 89.44 165 VAL A C 1
ATOM 1310 O O . VAL A 1 165 ? -8.549 7.464 10.631 1.00 89.44 165 VAL A O 1
ATOM 1313 N N . ILE A 1 166 ? -7.619 6.898 12.578 1.00 88.56 166 ILE A N 1
ATOM 1314 C CA . ILE A 1 166 ? -8.700 5.975 12.977 1.00 88.56 166 ILE A CA 1
ATOM 1315 C C . ILE A 1 166 ? -10.077 6.653 12.928 1.00 88.56 166 ILE A C 1
ATOM 1317 O O . ILE A 1 166 ? -11.085 6.021 12.604 1.00 88.56 166 ILE A O 1
ATOM 1321 N N . ARG A 1 167 ? -10.129 7.956 13.213 1.00 85.62 167 ARG A N 1
ATOM 1322 C CA . ARG A 1 167 ? -11.374 8.731 13.240 1.00 85.62 167 ARG A CA 1
ATOM 1323 C C . ARG A 1 167 ? -11.672 9.471 11.939 1.00 85.62 167 ARG A C 1
ATOM 1325 O O . ARG A 1 167 ? -12.684 10.169 11.875 1.00 85.62 167 ARG A O 1
ATOM 1332 N N . ALA A 1 168 ? -10.842 9.329 10.906 1.00 88.19 168 ALA A N 1
ATOM 1333 C CA . ALA A 1 168 ? -11.100 9.956 9.618 1.00 88.19 168 ALA A CA 1
ATOM 1334 C C . ALA A 1 168 ? -12.411 9.400 9.021 1.00 88.19 168 ALA A C 1
ATOM 1336 O O . ALA A 1 168 ? -12.537 8.179 8.853 1.00 88.19 168 ALA A O 1
ATOM 1337 N N . PRO A 1 169 ? -13.406 10.254 8.703 1.00 87.25 169 PRO A N 1
ATOM 1338 C CA . PRO A 1 169 ? -14.695 9.799 8.186 1.00 87.25 169 PRO A CA 1
ATOM 1339 C C . PRO A 1 169 ? -14.550 9.079 6.842 1.00 87.25 169 PRO A C 1
ATOM 1341 O O . PRO A 1 169 ? -15.288 8.135 6.566 1.00 87.25 169 PRO A O 1
ATOM 1344 N N . GLU A 1 170 ? -13.570 9.469 6.029 1.00 88.00 170 GLU A N 1
ATOM 1345 C CA . GLU A 1 170 ? -13.304 8.872 4.720 1.00 88.00 170 GLU A CA 1
ATOM 1346 C C . GLU A 1 170 ? -12.813 7.417 4.823 1.00 88.00 170 GLU A C 1
ATOM 1348 O O . GLU A 1 170 ? -13.038 6.626 3.908 1.00 88.00 170 GLU A O 1
ATOM 1353 N N . LEU A 1 171 ? -12.200 7.033 5.949 1.00 89.94 171 LEU A N 1
ATOM 1354 C CA . LEU A 1 171 ? -11.734 5.663 6.197 1.00 89.94 171 LEU A CA 1
ATOM 1355 C C . LEU A 1 171 ? -12.835 4.755 6.758 1.00 89.94 171 LEU A C 1
ATOM 1357 O O . LEU A 1 171 ? -12.699 3.531 6.748 1.00 89.94 171 LEU A O 1
ATOM 1361 N N . GLN A 1 172 ? -13.976 5.312 7.174 1.00 87.00 172 GLN A N 1
ATOM 1362 C CA . GLN A 1 172 ? -15.088 4.523 7.716 1.00 87.00 172 GLN A CA 1
ATOM 1363 C C . GLN A 1 172 ? -15.745 3.605 6.676 1.00 87.00 172 GLN A C 1
ATOM 1365 O O . GLN A 1 172 ? -16.487 2.704 7.051 1.00 87.00 172 GLN A O 1
ATOM 1370 N N . ASN A 1 173 ? -15.400 3.727 5.395 1.00 87.44 173 ASN A N 1
ATOM 1371 C CA . ASN A 1 173 ? -15.855 2.805 4.352 1.00 87.44 173 ASN A CA 1
ATOM 1372 C C . ASN A 1 173 ? -14.942 1.575 4.167 1.00 87.44 173 ASN A C 1
ATOM 1374 O O . ASN A 1 173 ? -15.357 0.607 3.538 1.00 87.44 173 ASN A O 1
ATOM 1378 N N . LEU A 1 174 ? -13.728 1.570 4.731 1.00 93.38 174 LEU A N 1
ATOM 1379 C CA . LEU A 1 174 ? -12.789 0.447 4.594 1.00 93.38 174 LEU A CA 1
ATOM 1380 C C . LEU A 1 174 ? -13.248 -0.785 5.378 1.00 93.38 174 LEU A C 1
ATOM 1382 O O . LEU A 1 174 ? -13.583 -0.662 6.551 1.00 93.38 174 LEU A O 1
ATOM 1386 N N . ARG A 1 175 ? -13.173 -1.995 4.829 1.00 93.69 175 ARG A N 1
ATOM 1387 C CA . ARG A 1 175 ? -13.447 -3.202 5.635 1.00 93.69 175 ARG A CA 1
ATOM 1388 C C . ARG A 1 175 ? -12.352 -3.465 6.666 1.00 93.69 175 ARG A C 1
ATOM 1390 O O . ARG A 1 175 ? -12.654 -3.932 7.759 1.00 93.69 175 ARG A O 1
ATOM 1397 N N . VAL A 1 176 ? -11.111 -3.098 6.351 1.00 94.50 176 VAL A N 1
ATOM 1398 C CA . VAL A 1 176 ? -9.957 -3.322 7.226 1.00 94.50 176 VAL A CA 1
ATOM 1399 C C . VAL A 1 176 ? -9.092 -2.065 7.310 1.00 94.50 176 VAL A C 1
ATOM 1401 O O . VAL A 1 176 ? -8.718 -1.486 6.286 1.00 94.50 176 VAL A O 1
ATOM 1404 N N . LEU A 1 177 ? -8.767 -1.665 8.537 1.00 95.38 177 LEU A N 1
ATOM 1405 C CA . LEU A 1 177 ? -7.721 -0.699 8.857 1.00 95.38 177 LEU A CA 1
ATOM 1406 C C . LEU A 1 177 ? -6.779 -1.337 9.875 1.00 95.38 177 LEU A C 1
ATOM 1408 O O . LEU A 1 177 ? -7.206 -1.656 10.982 1.00 95.38 177 LEU A O 1
ATOM 1412 N N . GLU A 1 178 ? -5.504 -1.456 9.526 1.00 93.50 178 GLU A N 1
ATOM 1413 C CA . GLU A 1 178 ? -4.469 -1.972 10.421 1.00 93.50 178 GLU A CA 1
ATOM 1414 C C . GLU A 1 178 ? -3.355 -0.947 10.560 1.00 93.50 178 GLU A C 1
ATOM 1416 O O . GLU A 1 178 ? -2.677 -0.626 9.588 1.00 93.50 178 GLU A O 1
ATOM 1421 N N . ILE A 1 179 ? -3.144 -0.445 11.771 1.00 92.31 179 ILE A N 1
ATOM 1422 C CA . ILE A 1 179 ? -1.955 0.322 12.132 1.00 92.31 179 ILE A CA 1
ATOM 1423 C C . ILE A 1 179 ? -1.088 -0.593 12.990 1.00 92.31 179 ILE A C 1
ATOM 1425 O O . ILE A 1 179 ? -1.525 -1.014 14.060 1.00 92.31 179 ILE A O 1
ATOM 1429 N N . ILE A 1 180 ? 0.101 -0.947 12.506 1.00 89.12 180 ILE A N 1
ATOM 1430 C CA . ILE A 1 180 ? 0.922 -2.002 13.107 1.00 89.12 180 ILE A CA 1
ATOM 1431 C C . ILE A 1 180 ? 2.224 -1.425 13.652 1.00 89.12 180 ILE A C 1
ATOM 1433 O O . ILE A 1 180 ? 2.947 -0.726 12.940 1.00 89.12 180 ILE A O 1
ATOM 1437 N N . TYR A 1 181 ? 2.543 -1.764 14.898 1.00 84.81 181 TYR A N 1
ATOM 1438 C CA . TYR A 1 181 ? 3.775 -1.364 15.571 1.00 84.81 181 TYR A CA 1
ATOM 1439 C C . TYR A 1 181 ? 4.593 -2.580 15.993 1.00 84.81 181 TYR A C 1
ATOM 1441 O O . TYR A 1 181 ? 4.048 -3.457 16.653 1.00 84.81 181 TYR A O 1
ATOM 1449 N N . PRO A 1 182 ? 5.898 -2.634 15.686 1.00 77.12 182 PRO A N 1
ATOM 1450 C CA . PRO A 1 182 ? 6.732 -3.785 16.030 1.00 77.12 182 PRO A CA 1
ATOM 1451 C C . PRO A 1 182 ? 7.070 -3.887 17.528 1.00 77.12 182 PRO A C 1
ATOM 1453 O O . PRO A 1 182 ? 7.494 -4.945 17.976 1.00 77.12 182 PRO A O 1
ATOM 1456 N N . ASP A 1 183 ? 6.910 -2.806 18.297 1.00 76.38 183 ASP A N 1
ATOM 1457 C CA . ASP A 1 183 ? 7.325 -2.711 19.703 1.00 76.38 183 ASP A CA 1
ATOM 1458 C C . ASP A 1 183 ? 6.119 -2.356 20.596 1.00 76.38 183 ASP A C 1
ATOM 1460 O O . ASP A 1 183 ? 5.792 -1.174 20.715 1.00 76.38 183 ASP A O 1
ATOM 1464 N N . PRO A 1 184 ? 5.426 -3.344 21.193 1.00 69.12 184 PRO A N 1
ATOM 1465 C CA . PRO A 1 184 ? 4.166 -3.154 21.916 1.00 69.12 184 PRO A CA 1
ATOM 1466 C C . PRO A 1 184 ? 4.348 -2.486 23.287 1.00 69.12 184 PRO A C 1
ATOM 1468 O O . PRO A 1 184 ? 3.393 -1.915 23.821 1.00 69.12 184 PRO A O 1
ATOM 1471 N N . ASP A 1 185 ? 5.552 -2.521 23.870 1.00 69.94 185 ASP A N 1
ATOM 1472 C CA . ASP A 1 185 ? 5.799 -2.020 25.228 1.00 69.94 185 ASP A CA 1
ATOM 1473 C C . ASP A 1 185 ? 5.628 -0.498 25.328 1.00 69.94 185 ASP A C 1
ATOM 1475 O O . ASP A 1 185 ? 5.308 0.027 26.395 1.00 69.94 185 ASP A O 1
ATOM 1479 N N . LYS A 1 186 ? 5.730 0.207 24.198 1.00 65.69 186 LYS A N 1
ATOM 1480 C CA . LYS A 1 186 ? 5.464 1.649 24.090 1.00 65.69 186 LYS A CA 1
ATOM 1481 C C . LYS A 1 186 ? 3.975 2.017 24.074 1.00 65.69 186 LYS A C 1
ATOM 1483 O O . LYS A 1 186 ? 3.657 3.202 24.033 1.00 65.69 186 LYS A O 1
ATOM 1488 N N . PHE A 1 187 ? 3.062 1.039 24.090 1.00 66.12 187 PHE A N 1
ATOM 1489 C CA . PHE A 1 187 ? 1.651 1.258 23.742 1.00 66.12 187 PHE A CA 1
ATOM 1490 C C . PHE A 1 187 ? 0.627 0.906 24.826 1.00 66.12 187 PHE A C 1
ATOM 1492 O O . PHE A 1 187 ? -0.569 1.071 24.589 1.00 66.12 187 PHE A O 1
ATOM 1499 N N . LYS A 1 188 ? 1.051 0.503 26.032 1.00 65.44 188 LYS A N 1
ATOM 1500 C CA . LYS A 1 188 ? 0.118 0.247 27.154 1.00 65.44 188 LYS A CA 1
ATOM 1501 C C . LYS A 1 188 ? -0.729 1.476 27.520 1.00 65.44 188 LYS A C 1
ATOM 1503 O O . LYS A 1 188 ? -1.895 1.339 27.878 1.00 65.44 188 LYS A O 1
ATOM 1508 N N . ASP A 1 189 ? -0.176 2.675 27.347 1.00 65.56 189 ASP A N 1
ATOM 1509 C CA . ASP A 1 189 ? -0.873 3.932 27.641 1.00 65.56 189 ASP A CA 1
ATOM 1510 C C . ASP A 1 189 ? -1.803 4.386 26.500 1.00 65.56 189 ASP A C 1
ATOM 1512 O O . ASP A 1 189 ? -2.737 5.158 26.728 1.00 65.56 189 ASP A O 1
ATOM 1516 N N . LEU A 1 190 ? -1.599 3.886 25.273 1.00 67.94 190 LEU A N 1
ATOM 1517 C CA . LEU A 1 190 ? -2.355 4.318 24.094 1.00 67.94 190 LEU A CA 1
ATOM 1518 C C . LEU A 1 190 ? -3.793 3.816 24.105 1.00 67.94 190 LEU A C 1
ATOM 1520 O O . LEU A 1 190 ? -4.706 4.566 23.770 1.00 67.94 190 LEU A O 1
ATOM 1524 N N . GLU A 1 191 ? -4.000 2.552 24.469 1.00 66.94 191 GLU A N 1
ATOM 1525 C CA . GLU A 1 191 ? -5.345 1.982 24.547 1.00 66.94 191 GLU A CA 1
ATOM 1526 C C . GLU A 1 191 ? -6.192 2.769 25.555 1.00 66.94 191 GLU A C 1
ATOM 1528 O O . GLU A 1 191 ? -7.297 3.211 25.238 1.00 66.94 191 GLU A O 1
ATOM 1533 N N . THR A 1 192 ? -5.616 3.053 26.726 1.00 68.69 192 THR A N 1
ATOM 1534 C CA . THR A 1 192 ? -6.240 3.888 27.759 1.00 68.69 192 THR A CA 1
ATOM 1535 C C . THR A 1 192 ? -6.545 5.291 27.230 1.00 68.69 192 THR A C 1
ATOM 1537 O O . THR A 1 192 ? -7.666 5.776 27.389 1.00 68.69 192 THR A O 1
ATOM 1540 N N . ALA A 1 193 ? -5.593 5.925 26.535 1.00 70.38 193 ALA A N 1
ATOM 1541 C CA . ALA A 1 193 ? -5.771 7.260 25.969 1.00 70.38 193 ALA A CA 1
ATOM 1542 C C . ALA A 1 193 ? -6.875 7.318 24.896 1.00 70.38 193 ALA A C 1
ATOM 1544 O O . ALA A 1 193 ? -7.708 8.225 24.925 1.00 70.38 193 ALA A O 1
ATOM 1545 N N . LEU A 1 194 ? -6.928 6.345 23.980 1.00 71.62 194 LEU A N 1
ATOM 1546 C CA . LEU A 1 194 ? -7.951 6.281 22.929 1.00 71.62 194 LEU A CA 1
ATOM 1547 C C . LEU A 1 194 ? -9.352 6.071 23.522 1.00 71.62 194 LEU A C 1
ATOM 1549 O O . LEU A 1 194 ? -10.299 6.755 23.122 1.00 71.62 194 LEU A O 1
ATOM 1553 N N . VAL A 1 195 ? -9.477 5.181 24.512 1.00 70.00 195 VAL A N 1
ATOM 1554 C CA . VAL A 1 195 ? -10.746 4.898 25.202 1.00 70.00 195 VAL A CA 1
ATOM 1555 C C . VAL A 1 195 ? -11.218 6.096 26.032 1.00 70.00 195 VAL A C 1
ATOM 1557 O O . VAL A 1 195 ? -12.405 6.437 26.007 1.00 70.00 195 VAL A O 1
ATOM 1560 N N . GLU A 1 196 ? -10.322 6.763 26.765 1.00 70.50 196 GLU A N 1
ATOM 1561 C CA . GLU A 1 196 ? -10.669 7.966 27.531 1.00 70.50 196 GLU A CA 1
ATOM 1562 C C . GLU A 1 196 ? -11.123 9.118 26.637 1.00 70.50 196 GLU A C 1
ATOM 1564 O O . GLU A 1 196 ? -12.072 9.834 26.969 1.00 70.50 196 GLU A O 1
ATOM 1569 N N . GLU A 1 197 ? -10.459 9.313 25.503 1.00 71.06 197 GLU A N 1
ATOM 1570 C CA . GLU A 1 197 ? -10.792 10.382 24.571 1.00 71.06 197 GLU A CA 1
ATOM 1571 C C . GLU A 1 197 ? -12.152 10.133 23.890 1.00 71.06 197 GLU A C 1
ATOM 1573 O O . GLU A 1 197 ? -12.961 11.060 23.763 1.00 71.06 197 GLU A O 1
ATOM 1578 N N . ASP A 1 198 ? -12.469 8.877 23.557 1.00 68.88 198 ASP A N 1
ATOM 1579 C CA . ASP A 1 198 ? -13.793 8.480 23.062 1.00 68.88 198 ASP A CA 1
ATOM 1580 C C . ASP A 1 198 ? -14.890 8.673 24.122 1.00 68.88 198 ASP A C 1
ATOM 1582 O O . ASP A 1 198 ? -15.983 9.157 23.802 1.00 68.88 198 ASP A O 1
ATOM 1586 N N . ARG A 1 199 ? -14.605 8.374 25.398 1.00 68.06 199 ARG A N 1
ATOM 1587 C CA . ARG A 1 199 ? -15.526 8.664 26.513 1.00 68.06 199 ARG A CA 1
ATOM 1588 C C . ARG A 1 199 ? -15.780 10.163 26.657 1.00 68.06 199 ARG A C 1
ATOM 1590 O O . ARG A 1 199 ? -16.939 10.566 26.741 1.00 68.06 199 ARG A O 1
ATOM 1597 N N . LYS A 1 200 ? -14.729 10.991 26.626 1.00 72.81 200 LYS A N 1
ATOM 1598 C CA . LYS A 1 200 ? -14.838 12.461 26.712 1.00 72.81 200 LYS A CA 1
ATOM 1599 C C . LYS A 1 200 ? -15.655 13.038 25.554 1.00 72.81 200 LYS A C 1
ATOM 1601 O O . LYS A 1 200 ? -16.512 13.887 25.783 1.00 72.81 200 LYS A O 1
ATOM 1606 N N . ARG A 1 201 ? -15.457 12.550 24.324 1.00 66.12 201 ARG A N 1
ATOM 1607 C CA . ARG A 1 201 ? -16.252 12.978 23.157 1.00 66.12 201 ARG A CA 1
ATOM 1608 C C . ARG A 1 201 ? -17.705 12.535 23.232 1.00 66.12 201 ARG A C 1
ATOM 1610 O O . ARG A 1 201 ? -18.585 13.324 22.911 1.00 66.12 201 ARG A O 1
ATOM 1617 N N . THR A 1 202 ? -17.963 11.302 23.662 1.00 65.50 202 THR A N 1
ATOM 1618 C CA . THR A 1 202 ? -19.337 10.796 23.812 1.00 65.50 202 THR A CA 1
ATOM 1619 C C . THR A 1 202 ? -20.082 11.583 24.893 1.00 65.50 202 THR A C 1
ATOM 1621 O O . THR A 1 202 ? -21.233 11.957 24.691 1.00 65.50 202 THR A O 1
ATOM 1624 N N . ALA A 1 203 ? -19.402 11.927 25.992 1.00 62.81 203 ALA A N 1
ATOM 1625 C CA . ALA A 1 203 ? -19.938 12.812 27.022 1.00 62.81 203 ALA A CA 1
ATOM 1626 C C . ALA A 1 203 ? -20.195 14.240 26.501 1.00 62.81 203 ALA A C 1
ATOM 1628 O O . ALA A 1 203 ? -21.239 14.815 26.796 1.00 62.81 203 ALA A O 1
ATOM 1629 N N . ALA A 1 204 ? -19.292 14.800 25.688 1.00 64.75 204 ALA A N 1
ATOM 1630 C CA . ALA A 1 204 ? -19.466 16.125 25.085 1.00 64.75 204 ALA A CA 1
ATOM 1631 C C . ALA A 1 204 ? -20.604 16.167 24.047 1.00 64.75 204 ALA A C 1
ATOM 1633 O O . ALA A 1 204 ? -21.368 17.126 24.025 1.00 64.75 204 ALA A O 1
ATOM 1634 N N . ALA A 1 205 ? -20.761 15.122 23.230 1.00 60.25 205 ALA A N 1
ATOM 1635 C CA . ALA A 1 205 ? -21.862 15.002 22.274 1.00 60.25 205 ALA A CA 1
ATOM 1636 C C . ALA A 1 205 ? -23.217 14.872 22.991 1.00 60.25 205 ALA A C 1
ATOM 1638 O O . ALA A 1 205 ? -24.147 15.602 22.665 1.00 60.25 205 ALA A O 1
ATOM 1639 N N . ALA A 1 206 ? -23.294 14.038 24.035 1.00 58.69 206 ALA A N 1
ATOM 1640 C CA . ALA A 1 206 ? -24.491 13.905 24.869 1.00 58.69 206 ALA A CA 1
ATOM 1641 C C . ALA A 1 206 ? -24.829 15.191 25.648 1.00 58.69 206 ALA A C 1
ATOM 1643 O O . ALA A 1 206 ? -25.992 15.458 25.929 1.00 58.69 206 ALA A O 1
ATOM 1644 N N . SER A 1 207 ? -23.824 16.013 25.965 1.00 53.31 207 SER A N 1
ATOM 1645 C CA . SER A 1 207 ? -24.024 17.321 26.608 1.00 53.31 207 SER A CA 1
ATOM 1646 C C . SER A 1 207 ? -24.436 18.418 25.619 1.00 53.31 207 SER A C 1
ATOM 1648 O O . SER A 1 207 ? -24.979 19.435 26.036 1.00 53.31 207 SER A O 1
ATOM 1650 N N . SER A 1 208 ? -24.194 18.229 24.317 1.00 47.84 208 SER A N 1
ATOM 1651 C CA . SER A 1 208 ? -24.529 19.202 23.269 1.00 47.84 208 SER A CA 1
ATOM 1652 C C . SER A 1 208 ? -25.921 18.985 22.660 1.00 47.84 208 SER A C 1
ATOM 1654 O O . SER A 1 208 ? -26.406 19.867 21.957 1.00 47.84 208 SER A O 1
ATOM 1656 N N . GLU A 1 209 ? -26.576 17.854 22.944 1.00 45.19 209 GLU A N 1
ATOM 1657 C CA . GLU A 1 209 ? -27.979 17.578 22.579 1.00 45.19 209 GLU A CA 1
ATOM 1658 C C . GLU A 1 209 ? -28.998 18.179 23.573 1.00 45.19 209 GLU A C 1
ATOM 1660 O O . GLU A 1 209 ? -30.205 18.058 23.373 1.00 45.19 209 GLU A O 1
ATOM 1665 N N . VAL A 1 210 ? -28.543 18.885 24.617 1.00 42.94 210 VAL A N 1
ATOM 1666 C CA . VAL A 1 210 ? -29.398 19.557 25.614 1.00 42.94 210 VAL A CA 1
ATOM 1667 C C . VAL A 1 210 ? -29.331 21.078 25.445 1.00 42.94 210 VAL A C 1
ATOM 1669 O O . VAL A 1 210 ? -28.957 21.804 26.357 1.00 42.94 210 VAL A O 1
ATOM 1672 N N . VAL A 1 211 ? -29.678 21.584 24.261 1.00 40.66 211 VAL A N 1
ATOM 1673 C CA . VAL A 1 211 ? -30.089 22.988 24.087 1.00 40.66 211 VAL A CA 1
ATOM 1674 C C . VAL A 1 211 ? -31.250 23.004 23.094 1.00 40.66 211 VAL A C 1
ATOM 1676 O O . VAL A 1 211 ? -31.066 23.200 21.898 1.00 40.66 211 VAL A O 1
ATOM 1679 N N . VAL A 1 212 ? -32.452 22.720 23.597 1.00 39.91 212 VAL A N 1
ATOM 1680 C CA . VAL A 1 212 ? -33.703 23.085 22.923 1.00 39.91 212 VAL A CA 1
ATOM 1681 C C . VAL A 1 212 ? -34.318 24.211 23.738 1.00 39.91 212 VAL A C 1
ATOM 1683 O O . VAL A 1 212 ? -34.436 24.109 24.960 1.00 39.91 212 VAL A O 1
ATOM 1686 N N . ASP A 1 213 ? -34.626 25.284 23.021 1.00 38.28 213 ASP A N 1
ATOM 1687 C CA . ASP A 1 213 ? -35.086 26.586 23.478 1.00 38.28 213 ASP A CA 1
ATOM 1688 C C . ASP A 1 213 ? -36.122 26.534 24.606 1.00 38.28 213 ASP A C 1
ATOM 1690 O O . ASP A 1 213 ? -37.217 25.986 24.468 1.00 38.28 213 ASP A O 1
ATOM 1694 N N . ALA A 1 214 ? -35.795 27.205 25.707 1.00 42.28 214 ALA A N 1
ATOM 1695 C CA . ALA A 1 214 ? -36.775 27.692 26.658 1.00 42.28 214 ALA A CA 1
ATOM 1696 C C . ALA A 1 214 ? -37.072 29.157 26.319 1.00 42.28 214 ALA A C 1
ATOM 1698 O O . ALA A 1 214 ? -36.412 30.040 26.849 1.00 42.28 214 ALA A O 1
ATOM 1699 N N . ASP A 1 215 ? -38.021 29.393 25.409 1.00 40.38 215 ASP A N 1
ATOM 1700 C CA . ASP A 1 215 ? -38.890 30.580 25.432 1.00 40.38 215 ASP A CA 1
ATOM 1701 C C . ASP A 1 215 ? -39.955 30.511 24.326 1.00 40.38 215 ASP A C 1
ATOM 1703 O O . ASP A 1 215 ? -39.722 30.888 23.182 1.00 40.38 215 ASP A O 1
ATOM 1707 N N . THR A 1 216 ? -41.151 30.019 24.662 1.00 37.00 216 THR A N 1
ATOM 1708 C CA . THR A 1 216 ? -42.440 30.716 24.451 1.00 37.00 216 THR A CA 1
ATOM 1709 C C . THR A 1 216 ? -43.611 29.833 24.886 1.00 37.00 216 THR A C 1
ATOM 1711 O O . THR A 1 216 ? -43.690 28.640 24.601 1.00 37.00 216 THR A O 1
ATOM 1714 N N . SER A 1 217 ? -44.527 30.439 25.634 1.00 35.91 217 SER A N 1
ATOM 1715 C CA . SER A 1 217 ? -45.704 29.828 26.237 1.00 35.91 217 SER A CA 1
ATOM 1716 C C . SER A 1 217 ? -46.952 29.902 25.342 1.00 35.91 217 SER A C 1
ATOM 1718 O O . SER A 1 217 ? -47.100 30.809 24.528 1.00 35.91 217 SER A O 1
ATOM 1720 N N . ASN A 1 218 ? -47.885 28.983 25.635 1.00 32.50 218 ASN A N 1
ATOM 1721 C CA . ASN A 1 218 ? -49.332 28.953 25.342 1.00 32.50 218 ASN A CA 1
ATOM 1722 C C . ASN A 1 218 ? -49.818 28.411 23.980 1.00 32.50 218 ASN A C 1
ATOM 1724 O O . ASN A 1 218 ? -49.847 29.128 22.990 1.00 32.50 218 ASN A O 1
ATOM 1728 N N . ALA A 1 219 ? -50.393 27.195 23.976 1.00 34.53 219 ALA A N 1
ATOM 1729 C CA . ALA A 1 219 ? -51.854 26.968 24.058 1.00 34.53 219 ALA A CA 1
ATOM 1730 C C . ALA A 1 219 ? -52.279 25.538 23.608 1.00 34.53 219 ALA A C 1
ATOM 1732 O O . ALA A 1 219 ? -51.967 25.094 22.512 1.00 34.53 219 ALA A O 1
ATOM 1733 N N . THR A 1 220 ? -53.051 24.866 24.476 1.00 32.34 220 THR A N 1
ATOM 1734 C CA . THR A 1 220 ? -54.129 23.867 24.231 1.00 32.34 220 THR A CA 1
ATOM 1735 C C . THR A 1 220 ? -53.949 22.654 23.287 1.00 32.34 220 THR A C 1
ATOM 1737 O O . THR A 1 220 ? -53.984 22.755 22.070 1.00 32.34 220 THR A O 1
ATOM 1740 N N . ALA A 1 221 ? -53.925 21.482 23.939 1.00 36.94 221 ALA A N 1
ATOM 1741 C CA . ALA A 1 221 ? -54.392 20.125 23.596 1.00 36.94 221 ALA A CA 1
ATOM 1742 C C . ALA A 1 221 ? -55.022 19.795 22.216 1.00 36.94 221 ALA A C 1
ATOM 1744 O O . ALA A 1 221 ? -56.062 20.338 21.859 1.00 36.94 221 ALA A O 1
ATOM 1745 N N . HIS A 1 222 ? -54.526 18.720 21.574 1.00 33.28 222 HIS A N 1
ATOM 1746 C CA . HIS A 1 222 ? -55.301 17.508 21.229 1.00 33.28 222 HIS A CA 1
ATOM 1747 C C . HIS A 1 222 ? -54.384 16.336 20.798 1.00 33.28 222 HIS A C 1
ATOM 1749 O O . HIS A 1 222 ? -53.242 16.519 20.396 1.00 33.28 222 HIS A O 1
ATOM 1755 N N . ALA A 1 223 ? -54.895 15.115 20.967 1.00 32.84 223 ALA A N 1
ATOM 1756 C CA . ALA A 1 223 ? -54.186 13.840 21.059 1.00 32.84 223 ALA A CA 1
ATOM 1757 C C . ALA A 1 223 ? -53.734 13.190 19.731 1.00 32.84 223 ALA A C 1
ATOM 1759 O O . ALA A 1 223 ? -54.493 13.164 18.768 1.00 32.84 223 ALA A O 1
ATOM 1760 N N . SER A 1 224 ? -52.551 12.557 19.731 1.00 32.22 224 SER A N 1
ATOM 1761 C CA . SER A 1 224 ? -52.326 11.102 19.527 1.00 32.22 224 SER A CA 1
ATOM 1762 C C . SER A 1 224 ? -50.858 10.808 19.167 1.00 32.22 224 SER A C 1
ATOM 1764 O O . SER A 1 224 ? -50.276 11.523 18.350 1.00 32.22 224 SER A O 1
ATOM 1766 N N . PRO A 1 225 ? -50.242 9.743 19.720 1.00 37.25 225 PRO A N 1
ATOM 1767 C CA . PRO A 1 225 ? -48.827 9.459 19.539 1.00 37.25 225 PRO A CA 1
ATOM 1768 C C . PRO A 1 225 ? -48.620 8.642 18.263 1.00 37.25 225 PRO A C 1
ATOM 1770 O O . PRO A 1 225 ? -48.831 7.430 18.237 1.00 37.25 225 PRO A O 1
ATOM 1773 N N . ARG A 1 226 ? -48.169 9.283 17.184 1.00 32.06 226 ARG A N 1
ATOM 1774 C CA . ARG A 1 226 ? -47.545 8.546 16.083 1.00 32.06 226 ARG A CA 1
ATOM 1775 C C . ARG A 1 226 ? -46.058 8.489 16.386 1.00 32.06 226 ARG A C 1
ATOM 1777 O O . ARG A 1 226 ? -45.337 9.450 16.149 1.00 32.06 226 ARG A O 1
ATOM 1784 N N . ALA A 1 227 ? -45.628 7.367 16.959 1.00 38.59 227 ALA A N 1
ATOM 1785 C CA . ALA A 1 227 ? -44.224 7.008 17.072 1.00 38.59 227 ALA A CA 1
ATOM 1786 C C . ALA A 1 227 ? -43.629 6.934 15.658 1.00 38.59 227 ALA A C 1
ATOM 1788 O O . ALA A 1 227 ? -43.643 5.892 15.002 1.00 38.59 227 ALA A O 1
ATOM 1789 N N . SER A 1 228 ? -43.151 8.068 15.155 1.00 34.41 228 SER A N 1
ATOM 1790 C CA . SER A 1 228 ? -42.222 8.109 14.041 1.00 34.41 228 SER A CA 1
ATOM 1791 C C . SER A 1 228 ? -40.924 7.520 14.567 1.00 34.41 228 SER A C 1
ATOM 1793 O O . SER A 1 228 ? -40.164 8.197 15.258 1.00 34.41 228 SER A O 1
ATOM 1795 N N . LYS A 1 229 ? -40.712 6.228 14.292 1.00 32.19 229 LYS A N 1
ATOM 1796 C CA . LYS A 1 229 ? -39.389 5.614 14.370 1.00 32.19 229 LYS A CA 1
ATOM 1797 C C . LYS A 1 229 ? -38.423 6.567 13.672 1.00 32.19 229 LYS A C 1
ATOM 1799 O O . LYS A 1 229 ? -38.547 6.793 12.468 1.00 32.19 229 LYS A O 1
ATOM 1804 N N . ALA A 1 230 ? -37.516 7.156 14.447 1.00 31.30 230 ALA A N 1
ATOM 1805 C CA . ALA A 1 230 ? -36.335 7.788 13.896 1.00 31.30 230 ALA A CA 1
ATOM 1806 C C . ALA A 1 230 ? -35.679 6.761 12.958 1.00 31.30 230 ALA A C 1
ATOM 1808 O O . ALA A 1 230 ? -35.616 5.581 13.324 1.00 31.30 230 ALA A O 1
ATOM 1809 N N . PRO A 1 231 ? -35.270 7.148 11.740 1.00 35.41 231 PRO A N 1
ATOM 1810 C CA . PRO A 1 231 ? -34.613 6.214 10.848 1.00 35.41 231 PRO A CA 1
ATOM 1811 C C . PRO A 1 231 ? -33.379 5.669 11.565 1.00 35.41 231 PRO A C 1
ATOM 1813 O O . PRO A 1 231 ? -32.597 6.440 12.122 1.00 35.41 231 PRO A O 1
ATOM 1816 N N . GLU A 1 232 ? -33.257 4.341 11.587 1.00 36.00 232 GLU A N 1
ATOM 1817 C CA . GLU A 1 232 ? -32.116 3.578 12.088 1.00 36.00 232 GLU A CA 1
ATOM 1818 C C . GLU A 1 232 ? -30.834 4.046 11.386 1.00 36.00 232 GLU A C 1
ATOM 1820 O O . GLU A 1 232 ? -30.352 3.454 10.428 1.00 36.00 232 GLU A O 1
ATOM 1825 N N . ALA A 1 233 ? -30.254 5.134 11.878 1.00 35.12 233 ALA A N 1
ATOM 1826 C CA . ALA A 1 233 ? -28.877 5.516 11.633 1.00 35.12 233 ALA A CA 1
ATOM 1827 C C . ALA A 1 233 ? -28.002 4.939 12.754 1.00 35.12 233 ALA A C 1
ATOM 1829 O O . ALA A 1 233 ? -27.115 5.610 13.276 1.00 35.12 233 ALA A O 1
ATOM 1830 N N . GLN A 1 234 ? -28.208 3.665 13.107 1.00 37.72 234 GLN A N 1
ATOM 1831 C CA . GLN A 1 234 ? -27.119 2.858 13.647 1.00 37.72 234 GLN A CA 1
ATOM 1832 C C . GLN A 1 234 ? -26.159 2.586 12.486 1.00 37.72 234 GLN A C 1
ATOM 1834 O O . GLN A 1 234 ? -26.106 1.498 11.921 1.00 37.72 234 GLN A O 1
ATOM 1839 N N . LYS A 1 235 ? -25.403 3.618 12.085 1.00 43.59 235 LYS A N 1
ATOM 1840 C CA . LYS A 1 235 ? -24.164 3.414 11.334 1.00 43.59 235 LYS A CA 1
ATOM 1841 C C . LYS A 1 235 ? -23.358 2.413 12.148 1.00 43.59 235 LYS A C 1
ATOM 1843 O O . LYS A 1 235 ? -23.059 2.714 13.301 1.00 43.59 235 LYS A O 1
ATOM 1848 N N . ASN A 1 236 ? -23.056 1.254 11.563 1.00 48.78 236 ASN A N 1
ATOM 1849 C CA . ASN A 1 236 ? -22.149 0.249 12.109 1.00 48.78 236 ASN A CA 1
ATOM 1850 C C . ASN A 1 236 ? -20.909 0.947 12.676 1.00 48.78 236 ASN A C 1
ATOM 1852 O O . ASN A 1 236 ? -19.994 1.314 11.935 1.00 48.78 236 ASN A O 1
ATOM 1856 N N . LYS A 1 237 ? -20.912 1.212 13.985 1.00 61.72 237 LYS A N 1
ATOM 1857 C CA . LYS A 1 237 ? -19.803 1.872 14.658 1.00 61.72 237 LYS A CA 1
ATOM 1858 C C . LYS A 1 237 ? -18.720 0.814 14.734 1.00 61.72 237 LYS A C 1
ATOM 1860 O O . LYS A 1 237 ? -18.845 -0.145 15.491 1.00 61.72 237 LYS A O 1
ATOM 1865 N N . LYS A 1 238 ? -17.717 0.931 13.869 1.00 79.25 238 LYS A N 1
ATOM 1866 C CA . LYS A 1 238 ? -16.605 -0.012 13.856 1.00 79.25 238 LYS A CA 1
ATOM 1867 C C . LYS A 1 238 ? -15.931 0.025 15.212 1.00 79.25 238 LYS A C 1
ATOM 1869 O O . LYS A 1 238 ? -15.591 1.099 15.706 1.00 79.25 238 LYS A O 1
ATOM 1874 N N . ASN A 1 239 ? -15.786 -1.145 15.816 1.00 80.56 239 ASN A N 1
ATOM 1875 C CA . ASN A 1 239 ? -15.140 -1.256 17.107 1.00 80.56 239 ASN A CA 1
ATOM 1876 C C . ASN A 1 239 ? -13.632 -1.228 16.879 1.00 80.56 239 ASN A C 1
ATOM 1878 O O . ASN A 1 239 ? -13.103 -2.096 16.185 1.00 80.56 239 ASN A O 1
ATOM 1882 N N . ILE A 1 240 ? -12.965 -0.217 17.433 1.00 83.62 240 ILE A N 1
ATOM 1883 C CA . ILE A 1 240 ? -11.507 -0.134 17.418 1.00 83.62 240 ILE A CA 1
ATOM 1884 C C . ILE A 1 240 ? -10.975 -1.262 18.304 1.00 83.62 240 ILE A C 1
ATOM 1886 O O . ILE A 1 240 ? -11.463 -1.478 19.412 1.00 83.62 240 ILE A O 1
ATOM 1890 N N . GLN A 1 241 ? -9.998 -1.995 17.794 1.00 83.75 241 GLN A N 1
ATOM 1891 C CA . GLN A 1 241 ? -9.372 -3.140 18.430 1.00 83.75 241 GLN A CA 1
ATOM 1892 C C . GLN A 1 241 ? -7.880 -2.857 18.587 1.00 83.75 241 GLN A C 1
ATOM 1894 O O . GLN A 1 241 ? -7.232 -2.418 17.636 1.00 83.75 241 GLN A O 1
ATOM 1899 N N . CYS A 1 242 ? -7.352 -3.156 19.771 1.00 81.94 242 CYS A N 1
ATOM 1900 C CA . CYS A 1 242 ? -5.925 -3.258 20.046 1.00 81.94 242 CYS A CA 1
ATOM 1901 C C . CYS A 1 242 ? -5.616 -4.745 20.250 1.00 81.94 242 CYS A C 1
ATOM 1903 O O . CYS A 1 242 ? -6.076 -5.343 21.223 1.00 81.94 242 CYS A O 1
ATOM 1905 N N . LYS A 1 243 ? -4.913 -5.375 19.305 1.00 80.81 243 LYS A N 1
ATOM 1906 C CA . LYS A 1 243 ? -4.644 -6.822 19.322 1.00 80.81 243 LYS A CA 1
ATOM 1907 C C . LYS A 1 243 ? -3.141 -7.084 19.179 1.00 80.81 243 LYS A C 1
ATOM 1909 O O . LYS A 1 243 ? -2.545 -6.576 18.228 1.00 80.81 243 LYS A O 1
ATOM 1914 N N . PRO A 1 244 ? -2.515 -7.881 20.061 1.00 76.81 244 PRO A N 1
ATOM 1915 C CA . PRO A 1 244 ? -1.157 -8.351 19.824 1.00 76.81 244 PRO A CA 1
ATOM 1916 C C . PRO A 1 244 ? -1.129 -9.348 18.654 1.00 76.81 244 PRO A C 1
ATOM 1918 O O . PRO A 1 244 ? -2.036 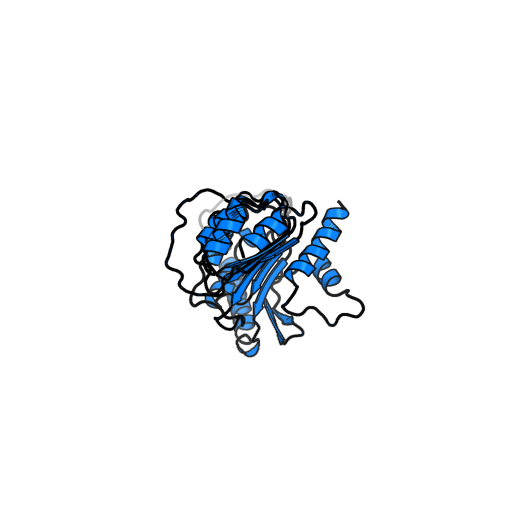-10.166 18.487 1.00 76.81 244 PRO A O 1
ATOM 1921 N N . LEU A 1 245 ? -0.072 -9.281 17.852 1.00 75.25 245 LEU A N 1
ATOM 1922 C CA . LEU A 1 245 ? 0.277 -10.224 16.795 1.00 75.25 245 LEU A CA 1
ATOM 1923 C C . LEU A 1 245 ? 1.289 -11.254 17.327 1.00 75.25 245 LEU A C 1
ATOM 1925 O O . LEU A 1 245 ? 1.920 -11.055 18.366 1.00 75.25 245 LEU A O 1
ATOM 1929 N N . LEU A 1 246 ? 1.455 -12.377 16.620 1.00 68.06 246 LEU A N 1
ATOM 1930 C CA . LEU A 1 246 ? 2.320 -13.477 17.076 1.00 68.06 246 LEU A CA 1
ATOM 1931 C C . LEU A 1 246 ? 3.810 -13.129 17.147 1.00 68.06 246 LEU A C 1
ATOM 1933 O O . LEU A 1 246 ? 4.542 -13.745 17.916 1.00 68.06 246 LEU A O 1
ATOM 1937 N N . ASP A 1 247 ? 4.266 -12.179 16.338 1.00 68.94 247 ASP A N 1
ATOM 1938 C CA . ASP A 1 247 ? 5.642 -11.679 16.361 1.00 68.94 247 ASP A CA 1
ATOM 1939 C C . ASP A 1 247 ? 5.876 -10.638 17.467 1.00 68.94 247 ASP A C 1
ATOM 1941 O O . ASP A 1 247 ? 6.953 -10.053 17.543 1.00 68.94 247 ASP A O 1
ATOM 1945 N N . GLY A 1 248 ? 4.884 -10.428 18.338 1.00 70.19 248 GLY A N 1
ATOM 1946 C CA . GLY A 1 248 ? 4.919 -9.426 19.393 1.00 70.19 248 GLY A CA 1
ATOM 1947 C C . GLY A 1 248 ? 4.498 -8.037 18.922 1.00 70.19 248 GLY A C 1
ATOM 1948 O O . GLY A 1 248 ? 4.373 -7.153 19.759 1.00 70.19 248 GLY A O 1
ATOM 1949 N N . ALA A 1 249 ? 4.226 -7.823 17.630 1.00 77.19 249 ALA A N 1
ATOM 1950 C CA . ALA A 1 249 ? 3.739 -6.534 17.155 1.00 77.19 249 ALA A CA 1
ATOM 1951 C C . ALA A 1 249 ? 2.332 -6.218 17.700 1.00 77.19 249 ALA A C 1
ATOM 1953 O O . ALA A 1 249 ? 1.565 -7.109 18.057 1.00 77.19 249 ALA A O 1
ATOM 1954 N N . LEU A 1 250 ? 1.966 -4.941 17.744 1.00 81.62 250 LEU A N 1
ATOM 1955 C CA . LEU A 1 250 ? 0.638 -4.475 18.133 1.00 81.62 250 LEU A CA 1
ATOM 1956 C C . LEU A 1 250 ? -0.122 -3.975 16.907 1.00 81.62 250 LEU A C 1
ATOM 1958 O O . LEU A 1 250 ? 0.367 -3.103 16.193 1.00 81.62 250 LEU A O 1
ATOM 1962 N N . LEU A 1 251 ? -1.332 -4.490 16.699 1.00 85.81 251 LEU A N 1
ATOM 1963 C CA . LEU A 1 251 ? -2.286 -4.003 15.709 1.00 85.81 251 LEU A CA 1
ATOM 1964 C C . LEU A 1 251 ? -3.310 -3.092 16.382 1.00 85.81 251 LEU A C 1
ATOM 1966 O O . LEU A 1 251 ? -3.898 -3.457 17.400 1.00 85.81 251 LEU A O 1
ATOM 1970 N N . ILE A 1 252 ? -3.559 -1.939 15.766 1.00 87.25 252 ILE A N 1
ATOM 1971 C CA . ILE A 1 252 ? -4.573 -0.970 16.178 1.00 87.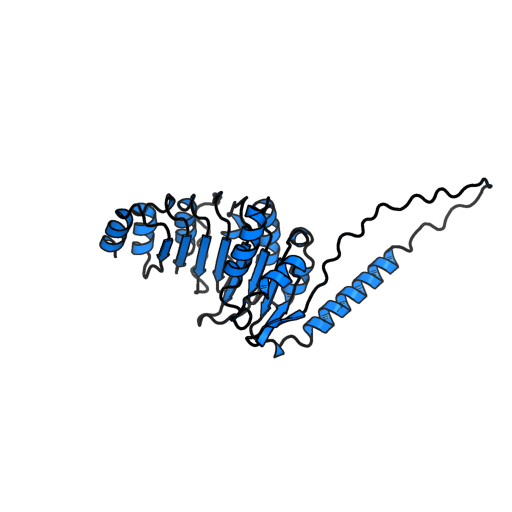25 252 ILE A CA 1
ATOM 1972 C C . ILE A 1 252 ? -5.444 -0.629 14.971 1.00 87.25 252 ILE A C 1
ATOM 1974 O O . ILE A 1 252 ? -4.936 -0.199 13.935 1.00 87.25 252 ILE A O 1
ATOM 1978 N N . GLY A 1 253 ? -6.758 -0.788 15.096 1.00 89.94 253 GLY A N 1
ATOM 1979 C CA . GLY A 1 253 ? -7.694 -0.440 14.028 1.00 89.94 253 GLY A CA 1
ATOM 1980 C C . GLY A 1 253 ? -8.942 -1.303 14.061 1.00 89.94 253 GLY A C 1
ATOM 1981 O O . GLY A 1 253 ? -9.480 -1.552 15.133 1.00 89.94 253 GLY A O 1
ATOM 1982 N N . TRP A 1 254 ? -9.435 -1.739 12.910 1.00 91.81 254 TRP A N 1
ATOM 1983 C CA . TRP A 1 254 ? -10.585 -2.637 12.844 1.00 91.81 254 TRP A CA 1
ATOM 1984 C C . TRP A 1 254 ? -10.435 -3.608 11.685 1.00 91.81 254 TRP A C 1
ATOM 1986 O O . TRP A 1 254 ? -9.891 -3.276 10.630 1.00 91.81 254 TRP A O 1
ATOM 1996 N N . THR A 1 255 ? -11.034 -4.773 11.862 1.00 90.44 255 THR A N 1
ATOM 1997 C CA . THR A 1 255 ? -11.147 -5.792 10.830 1.00 90.44 255 THR A CA 1
ATOM 1998 C C . THR A 1 255 ? -12.597 -6.231 10.770 1.00 90.44 255 THR A C 1
ATOM 2000 O O . THR A 1 255 ? -13.250 -6.395 11.804 1.00 90.44 255 THR A O 1
ATOM 2003 N N . ASP A 1 256 ? -13.115 -6.380 9.558 1.00 89.31 256 ASP A N 1
ATOM 2004 C CA . ASP A 1 256 ? -14.413 -6.992 9.331 1.00 89.31 256 ASP A CA 1
ATOM 2005 C C . ASP A 1 256 ? -14.426 -8.430 9.892 1.00 89.31 256 ASP A C 1
ATOM 2007 O O . ASP A 1 256 ? -13.542 -9.207 9.529 1.00 89.31 256 ASP A O 1
ATOM 2011 N N . PRO A 1 257 ? -15.377 -8.800 10.774 1.00 86.12 257 PRO A N 1
ATOM 2012 C CA . PRO A 1 257 ? -15.351 -10.094 11.457 1.00 86.12 257 PRO A CA 1
ATOM 2013 C C . PRO A 1 257 ? -15.331 -11.305 10.517 1.00 86.12 257 PRO A C 1
ATOM 2015 O O . PRO A 1 257 ? -14.601 -12.256 10.779 1.00 86.12 257 PRO A O 1
ATOM 2018 N N . GLU A 1 258 ? -16.070 -11.255 9.402 1.00 86.69 258 GLU A N 1
ATOM 2019 C CA . GLU A 1 258 ? -16.111 -12.361 8.432 1.00 86.69 258 GLU A CA 1
ATOM 2020 C C . GLU A 1 258 ? -14.743 -12.576 7.777 1.00 86.69 258 GLU A C 1
ATOM 2022 O O . GLU A 1 258 ? -14.349 -13.693 7.448 1.00 86.69 258 GLU A O 1
ATOM 2027 N N . TRP A 1 259 ? -14.016 -11.482 7.558 1.00 87.94 259 TRP A N 1
ATOM 2028 C CA . TRP A 1 259 ? -12.691 -11.502 6.953 1.00 87.94 259 TRP A CA 1
ATOM 2029 C C . TRP A 1 259 ? -11.593 -11.838 7.958 1.00 87.94 259 TRP A C 1
ATOM 2031 O O . TRP A 1 259 ? -10.619 -12.481 7.573 1.00 87.94 259 TRP A O 1
ATOM 2041 N N . ASP A 1 260 ? -11.759 -11.443 9.223 1.00 84.12 260 ASP A N 1
ATOM 2042 C CA . ASP A 1 260 ? -10.856 -11.807 10.320 1.00 84.12 260 ASP A CA 1
ATOM 2043 C C . ASP A 1 260 ? -10.807 -13.340 10.466 1.00 84.12 260 ASP A C 1
ATOM 2045 O O . ASP A 1 260 ? -9.727 -13.926 10.466 1.00 84.12 260 ASP A O 1
ATOM 2049 N N . GLU A 1 261 ? -11.959 -14.021 10.464 1.00 82.19 261 GLU A N 1
ATOM 2050 C CA . GLU A 1 261 ? -12.035 -15.491 10.559 1.00 82.19 261 GLU A CA 1
ATOM 2051 C C . GLU A 1 261 ? -11.283 -16.214 9.423 1.00 82.19 261 GLU A C 1
ATOM 2053 O O . GLU A 1 261 ? -10.516 -17.151 9.662 1.00 82.19 261 GLU A O 1
ATOM 2058 N N . GLU A 1 262 ? -11.446 -15.752 8.181 1.00 81.94 262 GLU A N 1
ATOM 2059 C CA . GLU A 1 262 ? -10.771 -16.307 6.994 1.00 81.94 262 GLU A CA 1
ATOM 2060 C C . GLU A 1 262 ? -9.260 -16.024 6.968 1.00 81.94 262 GLU A C 1
ATOM 2062 O O . GLU A 1 262 ? -8.500 -16.741 6.306 1.00 81.94 262 GLU A O 1
ATOM 2067 N N . PHE A 1 263 ? -8.822 -14.982 7.676 1.00 76.44 263 PHE A N 1
ATOM 2068 C CA . PHE A 1 263 ? -7.415 -14.630 7.841 1.00 76.44 263 PHE A CA 1
ATOM 2069 C C . PHE A 1 263 ? -6.711 -15.556 8.846 1.00 76.44 263 PHE A C 1
ATOM 2071 O O . PHE A 1 263 ? -5.524 -15.846 8.692 1.00 76.44 263 PHE A O 1
ATOM 2078 N N . PHE A 1 264 ? -7.438 -16.078 9.840 1.00 64.88 264 PHE A N 1
ATOM 2079 C CA . PHE A 1 264 ? -6.912 -17.031 10.827 1.00 64.88 264 PHE A CA 1
ATOM 2080 C C . PHE A 1 264 ? -6.998 -18.501 10.392 1.00 64.88 264 PHE A C 1
ATOM 2082 O O . PHE A 1 264 ? -6.256 -19.332 10.920 1.00 64.88 264 PHE A O 1
ATOM 2089 N N . TYR A 1 265 ? -7.856 -18.846 9.427 1.00 53.09 265 TYR A N 1
ATOM 2090 C CA . TYR A 1 265 ? -8.010 -20.221 8.940 1.00 53.09 265 TYR A CA 1
ATOM 2091 C C . TYR A 1 265 ? -6.927 -20.597 7.909 1.00 53.09 265 TYR A C 1
ATOM 2093 O O . TYR A 1 265 ? -7.209 -20.827 6.732 1.00 53.09 265 TYR A O 1
ATOM 2101 N N . ILE A 1 266 ? -5.666 -20.671 8.345 1.00 54.53 266 ILE A N 1
ATOM 2102 C CA . ILE A 1 266 ? -4.604 -21.362 7.601 1.00 54.53 266 ILE A CA 1
ATOM 2103 C C . ILE A 1 266 ? -4.268 -22.645 8.373 1.00 54.53 266 ILE A C 1
ATOM 2105 O O . ILE A 1 266 ? -3.581 -22.571 9.394 1.00 54.53 266 ILE A O 1
ATOM 2109 N N . PRO A 1 267 ? -4.748 -23.822 7.921 1.00 38.53 267 PRO A N 1
ATOM 2110 C CA . PRO A 1 267 ? -4.354 -25.098 8.503 1.00 38.53 267 PRO A CA 1
ATOM 2111 C C . PRO A 1 267 ? -2.833 -25.221 8.342 1.00 38.53 267 PRO A C 1
ATOM 2113 O O . PRO A 1 267 ? -2.328 -25.099 7.231 1.00 38.53 267 PRO A O 1
ATOM 2116 N N . ASP A 1 268 ? -2.106 -25.388 9.442 1.00 41.59 268 ASP A N 1
ATOM 2117 C CA . ASP A 1 268 ? -0.646 -25.591 9.503 1.00 41.59 268 ASP A CA 1
ATOM 2118 C C . ASP A 1 268 ? 0.281 -24.370 9.329 1.00 41.59 268 ASP A C 1
ATOM 2120 O O . ASP A 1 268 ? 1.502 -24.542 9.328 1.00 41.59 268 ASP A O 1
ATOM 2124 N N . SER A 1 269 ? -0.226 -23.131 9.277 1.00 38.38 269 SER A N 1
ATOM 2125 C CA . SER A 1 269 ? 0.643 -21.948 9.406 1.00 38.38 269 SER A CA 1
ATOM 2126 C C . SER A 1 269 ? 0.475 -21.320 10.786 1.00 38.38 269 SER A C 1
ATOM 2128 O O . SER A 1 269 ? -0.629 -20.874 11.100 1.00 38.38 269 SER A O 1
ATOM 2130 N N . PRO A 1 270 ? 1.537 -21.196 11.608 1.00 38.91 270 PRO A N 1
ATOM 2131 C CA . PRO A 1 270 ? 1.473 -20.284 12.737 1.00 38.91 270 PRO A CA 1
ATOM 2132 C C . PRO A 1 270 ? 1.122 -18.895 12.188 1.00 38.91 270 PRO A C 1
ATOM 2134 O O . PRO A 1 270 ? 1.659 -18.460 11.165 1.00 38.91 270 PRO A O 1
ATOM 2137 N N . SER A 1 271 ? 0.146 -18.274 12.831 1.00 45.09 271 SER A N 1
ATOM 2138 C CA . SER A 1 271 ? -0.574 -17.067 12.440 1.00 45.09 271 SER A CA 1
ATOM 2139 C C . SER A 1 271 ? 0.322 -15.901 11.979 1.00 45.09 271 SER A C 1
ATOM 2141 O O . SER A 1 271 ? 1.512 -15.803 12.276 1.00 45.09 271 SER A O 1
ATOM 2143 N N . VAL A 1 272 ? -0.281 -15.009 11.198 1.00 47.59 272 VAL A N 1
ATOM 2144 C CA . VAL A 1 272 ? 0.374 -14.095 10.254 1.00 47.59 272 VAL A CA 1
ATOM 2145 C C . VAL A 1 272 ? 1.358 -13.106 10.903 1.00 47.59 272 VAL A C 1
ATOM 2147 O O . VAL A 1 272 ? 0.971 -12.242 11.689 1.00 47.59 272 VAL A O 1
ATOM 2150 N N . ARG A 1 273 ? 2.631 -13.214 10.502 1.00 55.41 273 ARG A N 1
ATOM 2151 C CA . ARG A 1 273 ? 3.727 -12.259 10.766 1.00 55.41 273 ARG A CA 1
ATOM 2152 C C . ARG A 1 273 ? 3.422 -10.897 10.118 1.00 55.41 273 ARG A C 1
ATOM 2154 O O . ARG A 1 273 ? 2.672 -10.850 9.146 1.00 55.41 273 ARG A O 1
ATOM 2161 N N . MET A 1 274 ? 4.044 -9.799 10.562 1.00 59.38 274 MET A N 1
ATOM 2162 C CA . MET A 1 274 ? 3.975 -8.495 9.865 1.00 59.38 274 MET A CA 1
ATOM 2163 C C . MET A 1 274 ? 4.231 -8.611 8.348 1.00 59.38 274 MET A C 1
ATOM 2165 O O . MET A 1 274 ? 3.593 -7.936 7.539 1.00 59.38 274 MET A O 1
ATOM 2169 N N . CYS A 1 275 ? 5.144 -9.498 7.950 1.00 61.53 275 CYS A N 1
ATOM 2170 C CA . CYS A 1 275 ? 5.460 -9.769 6.553 1.00 61.53 275 CYS A CA 1
ATOM 2171 C C . CYS A 1 275 ? 4.349 -10.568 5.856 1.00 61.53 275 CYS A C 1
ATOM 2173 O O . CYS A 1 275 ? 3.948 -11.631 6.325 1.00 61.53 275 CYS A O 1
ATOM 2175 N N . GLY A 1 276 ? 3.927 -10.108 4.676 1.00 73.69 276 GLY A N 1
ATOM 2176 C CA . GLY A 1 276 ? 2.987 -10.836 3.815 1.00 73.69 276 GLY A CA 1
ATOM 2177 C C . GLY A 1 276 ? 1.509 -10.512 4.041 1.00 73.69 276 GLY A C 1
ATOM 2178 O O . GLY A 1 276 ? 0.689 -10.928 3.224 1.00 73.69 276 GLY A O 1
ATOM 2179 N N . ARG A 1 277 ? 1.161 -9.702 5.056 1.00 85.25 277 ARG A N 1
ATOM 2180 C CA . ARG A 1 277 ? -0.230 -9.285 5.339 1.00 85.25 277 ARG A CA 1
ATOM 2181 C C . ARG A 1 277 ? -0.932 -8.671 4.132 1.00 85.25 277 ARG A C 1
ATOM 2183 O O . ARG A 1 277 ? -2.085 -8.982 3.871 1.00 85.25 277 ARG A O 1
ATOM 2190 N N . THR A 1 278 ? -0.234 -7.839 3.361 1.00 89.69 278 THR A N 1
ATOM 2191 C CA . THR A 1 278 ? -0.779 -7.200 2.154 1.00 89.69 278 THR A CA 1
ATOM 2192 C C . THR A 1 278 ? -1.272 -8.230 1.134 1.00 89.69 278 THR A C 1
ATOM 2194 O O . THR A 1 278 ? -2.378 -8.110 0.608 1.00 89.69 278 THR A O 1
ATOM 2197 N N . MET A 1 279 ? -0.470 -9.268 0.878 1.00 86.88 279 MET A N 1
ATOM 2198 C CA . MET A 1 279 ? -0.826 -10.330 -0.066 1.00 86.88 279 MET A CA 1
ATOM 2199 C C . MET A 1 279 ? -1.879 -11.277 0.505 1.00 86.88 279 MET A C 1
ATOM 2201 O O . MET A 1 279 ? -2.717 -11.772 -0.245 1.00 86.88 279 MET A O 1
ATOM 2205 N N . GLU A 1 280 ? -1.868 -11.491 1.818 1.00 88.19 280 GLU A N 1
ATOM 2206 C CA . GLU A 1 280 ? -2.870 -12.305 2.501 1.00 88.19 280 GLU A CA 1
ATOM 2207 C C . GLU A 1 280 ? -4.256 -11.652 2.448 1.00 88.19 280 GLU A C 1
ATOM 2209 O O . GLU A 1 280 ? -5.238 -12.285 2.056 1.00 88.19 280 GLU A O 1
ATOM 2214 N N . TRP A 1 281 ? -4.331 -10.344 2.700 1.00 92.50 281 TRP A N 1
ATOM 2215 C CA . TRP A 1 281 ? -5.564 -9.586 2.511 1.00 92.50 281 TRP A CA 1
ATOM 2216 C C . TRP A 1 281 ? -6.048 -9.624 1.065 1.00 92.50 281 TRP A C 1
ATOM 2218 O O . TRP A 1 281 ? -7.239 -9.823 0.816 1.00 92.50 281 TRP A O 1
ATOM 2228 N N . TRP A 1 282 ? -5.136 -9.513 0.097 1.00 92.50 282 TRP A N 1
ATOM 2229 C CA . TRP A 1 282 ? -5.499 -9.658 -1.309 1.00 92.50 282 TRP A CA 1
ATOM 2230 C C . TRP A 1 282 ? -6.041 -11.054 -1.649 1.00 92.50 282 TRP A C 1
ATOM 2232 O O . TRP A 1 282 ? -7.020 -11.157 -2.394 1.00 92.50 282 TRP A O 1
ATOM 2242 N N . ARG A 1 283 ? -5.461 -12.125 -1.088 1.00 90.81 283 ARG A N 1
ATOM 2243 C CA . ARG A 1 283 ? -5.964 -13.503 -1.243 1.00 90.81 283 ARG A CA 1
ATOM 2244 C C . ARG A 1 283 ? -7.417 -13.602 -0.783 1.00 90.81 283 ARG A C 1
ATOM 2246 O O . ARG A 1 283 ? -8.244 -14.159 -1.510 1.00 90.81 283 ARG A O 1
ATOM 2253 N N . ILE A 1 284 ? -7.724 -13.051 0.391 1.00 91.19 284 ILE A N 1
ATOM 2254 C CA . ILE A 1 284 ? -9.078 -13.047 0.955 1.00 91.19 284 ILE A CA 1
ATOM 2255 C C . ILE A 1 284 ? -10.014 -12.235 0.062 1.00 91.19 284 ILE A C 1
ATOM 2257 O O . ILE A 1 284 ? -10.990 -12.794 -0.430 1.00 91.19 284 ILE A O 1
ATOM 2261 N N . ILE A 1 285 ? -9.690 -10.976 -0.250 1.00 91.81 285 ILE A N 1
ATOM 2262 C CA . ILE A 1 285 ? -10.515 -10.125 -1.128 1.00 91.81 285 ILE A CA 1
ATOM 2263 C C . ILE A 1 285 ? -10.815 -10.829 -2.454 1.00 91.81 285 ILE A C 1
ATOM 2265 O O . ILE A 1 285 ? -11.972 -10.923 -2.858 1.00 91.81 285 ILE A O 1
ATOM 2269 N N . SER A 1 286 ? -9.792 -11.395 -3.097 1.00 90.00 286 SER A N 1
ATOM 2270 C CA . SER A 1 286 ? -9.929 -12.107 -4.372 1.00 90.00 286 SER A CA 1
ATOM 2271 C C . SER A 1 286 ? -10.891 -13.293 -4.293 1.00 90.00 286 SER A C 1
ATOM 2273 O O . SER A 1 286 ? -11.579 -13.598 -5.268 1.00 90.00 286 SER A O 1
ATOM 2275 N N . LYS A 1 287 ? -10.946 -13.986 -3.148 1.00 89.06 287 LYS A N 1
ATOM 2276 C CA . LYS A 1 287 ? -11.899 -15.080 -2.904 1.00 89.06 287 LYS A CA 1
ATOM 2277 C C . LYS A 1 287 ? -13.338 -14.561 -2.897 1.00 89.06 287 LYS A C 1
ATOM 2279 O O . LYS A 1 287 ? -14.216 -15.246 -3.411 1.00 89.06 287 LYS A O 1
ATOM 2284 N N . TYR A 1 288 ? -13.573 -13.377 -2.333 1.00 86.25 288 TYR A N 1
ATOM 2285 C CA . TYR A 1 288 ? -14.897 -12.752 -2.294 1.00 86.25 288 TYR A CA 1
ATOM 2286 C C . TYR A 1 288 ? -15.272 -12.099 -3.630 1.00 86.25 288 TYR A C 1
ATOM 2288 O O . TYR A 1 288 ? -16.399 -12.288 -4.072 1.00 86.25 288 TYR A O 1
ATOM 2296 N N . GLU A 1 289 ? -14.341 -11.428 -4.321 1.00 85.44 289 GLU A N 1
ATOM 2297 C CA . GLU A 1 289 ? -14.595 -10.850 -5.654 1.00 85.44 289 GLU A CA 1
ATOM 2298 C C . GLU A 1 289 ? -14.991 -11.922 -6.687 1.00 85.44 289 GLU A C 1
ATOM 2300 O O . GLU A 1 289 ? -15.773 -11.636 -7.580 1.00 85.44 289 GLU A O 1
ATOM 2305 N N . LYS A 1 290 ? -14.496 -13.164 -6.565 1.00 78.75 290 LYS A N 1
ATOM 2306 C CA . LYS A 1 290 ? -14.850 -14.281 -7.468 1.00 78.75 290 LYS A CA 1
ATOM 2307 C C . LYS A 1 290 ? -16.210 -14.929 -7.189 1.00 78.75 290 LYS A C 1
ATOM 2309 O O . LYS A 1 290 ? -16.647 -15.758 -7.984 1.00 78.75 290 LYS A O 1
ATOM 2314 N N . LYS A 1 291 ? -16.822 -14.650 -6.036 1.00 58.47 291 LYS A N 1
ATOM 2315 C CA . LYS A 1 291 ? -18.131 -15.205 -5.649 1.00 58.47 291 LYS A CA 1
ATOM 2316 C C . LYS A 1 291 ? -19.303 -14.321 -6.090 1.00 58.47 291 LYS A C 1
ATOM 2318 O O . LYS A 1 291 ? -20.441 -14.774 -5.996 1.00 58.47 291 LYS A O 1
ATOM 2323 N N . VAL A 1 292 ? -19.017 -13.089 -6.513 1.00 47.69 292 VAL A N 1
ATOM 2324 C CA . VAL A 1 292 ? -19.964 -12.097 -7.045 1.00 47.69 292 VAL A CA 1
ATOM 2325 C C . VAL A 1 292 ? -19.975 -12.187 -8.565 1.00 47.69 292 VAL A C 1
ATOM 2327 O O . VAL A 1 292 ? -21.080 -12.083 -9.137 1.00 47.69 292 VAL A O 1
#

Sequence (292 aa):
MDQIIRKLSLAPSLRHLRWAPCNIRCAYAMTSDFPLERLASLYLGFYVLPFAIDVLRKCTSAEHITLYFPQPGVEHFVPATTEPIYLHNLRVIEIVVMELDSPFLTLLHAPRLSVLCVNYTDFFGHGSPPASSPLPAKLKEMLKRCPSLQVLIINSLPYTEISTVIRAPELQNLRVLEIIYPDPDKFKDLETALVEEDRKRTAAAASSEVVVDADTSNATAHASPRASKAPEAQKNKKNIQCKPLLDGALLIGWTDPEWDEEFFYIPDSPSVRMCGRTMEWWRIISKYEKKV

Foldseek 3Di:
DLVVQQVQQPPLPAAEDEDEDPDDVVLVSCLPPHQLCRHQEYEYEYCDDLSVQSSQLRNQNHQEYEYHHADPDPDPPPNPDLAARERANHAFYAYEYQADPDCNLVRYQHQNHAEYHYFHAHNVRHGEEDPAHCCLVSVVNSCVRHVNHAEYHYGHHPLVCLLSNQPPPSCLNHQYYKYKYLACVVCPVVVVVSVVVVVVVVVVVVVVVPDDDDDDDDDDDDDDDDPPPDPPPPPVPFDWDWDADPSRMTITHGHNPVLVVVQQPDVPDDHDDPPCVRVSSVVSVVVVVVVD

Secondary structure (DSSP, 8-state):
-HHHHHHHHT-TT--EEEE--SSHHHHHHHHHHS-GGG-SEEEEE-S-HHHHHHHHHH-TT-SEEEEEE--S-------S----EE-TT--EEEEEES----THHHHEE-TT--EEEEEEB-TTS-B---SS-SHHHHHHHHHTT-TT--EEEEES--HHHHHHHHT-GGGGG-SEEEEEES-GGGGHHHHHHHHHHHHHHHHHHHHHS----------------------------PPPEEEE-TTS-EEEEEE-HHHHHHHH--TT-PSPPSTTHHHHHHHHHHHHHTT-

Organism: NCBI:txid201217